Protein AF-0000000076955156 (afdb_homodimer)

Foldseek 3Di:
DVVVVVVVVVVVVVVVCVVVVDDDAWKKAFAPPFDQDPFKGKTKIAIDDDDPPKDWPWKWKDAPPGDDTDTWDDDPPRITMDMDRDGGHDDMKMWTAMPVGDIDIAHSFAGRPHDHGDMTGGPD/DVVVVVVVVVVVVVVCCVVVVDDDAWKKAFAPPFDQDPFKGKTKIAIDDDDPPKDWPWKWKDAPPGDDTDTWDDDPPRITMDMDRDGGHDDMKMWTAMPVGDIDIAHSFAGRPHDHGDMTGGPD

Secondary structure (DSSP, 8-state):
-HHHHHHHHHHHHHHHHHHS--BPPPEEEE-TT-B-SSSSEEEEEEEE---TT--EEEEEEE-TT--S-EEPEE-STTEEEEEESSPP-S-EEEEEEETT--EEEEEEEE-TT--TT-EE----/-HHHHHHHHHHHHHHHHHHS--BPPPEEEE-TT-B-SSSSEEEEEEEE---TT--EEEEEEE-TT--S-EEPEE-STTEEEEEESSPP-S-EEEEEEETTS-EEEEEEEE-TT--TT-EE----

Solvent-accessible surface area (backbone atoms only — not comparable to full-atom values): 13242 Å² total; per-residue (Å²): 119,74,63,54,56,54,48,45,24,48,44,40,20,43,47,56,30,61,75,52,55,53,32,66,51,60,32,41,25,33,32,80,77,35,35,82,56,89,66,65,19,31,48,24,35,37,54,46,75,84,49,52,97,50,51,80,73,45,46,30,41,28,42,47,96,52,91,55,78,41,78,40,47,81,59,71,96,49,29,33,36,44,75,35,76,55,83,83,49,41,36,29,25,42,36,39,31,30,75,74,64,27,32,45,63,35,51,63,40,43,53,61,85,62,57,75,69,41,74,33,62,60,77,59,121,73,65,54,55,55,47,43,24,50,42,36,30,41,46,52,27,67,72,56,52,52,32,67,52,60,33,40,25,32,32,78,79,37,36,84,59,89,66,65,19,31,48,23,34,38,54,48,74,83,49,50,96,50,51,78,71,45,46,27,42,28,42,47,94,52,91,55,79,40,79,40,46,80,58,71,97,50,29,34,35,44,75,35,77,56,84,84,49,40,35,28,24,41,35,38,32,31,74,73,62,28,32,45,64,34,52,62,40,44,54,61,84,62,55,75,69,42,76,32,61,59,79,59

Organism: Aegilops tauschii subsp. strangulata (NCBI:txid200361)

Sequence (248 aa):
MASSRRLLAVALLAMLVAGAWCAAPVTFTVEKGSDTGPGKKKLAVLVSYDMPGDTISELEIMQQDADDWVAMTKGEGGLWTFESADPLVGPFNFRYFTKKGMKNVYDNVIPDNYTIGTTYTPQGMASSRRLLAVALLAMLVAGAWCAAPVTFTVEKGSDTGPGKKKLAVLVSYDMPGDTISELEIMQQDADDWVAMTKGEGGLWTFESADPLVGPFNFRYFTKKGMKNVYDNVIPDNYTIGTTYTPQG

Structure (mmCIF, N/CA/C/O backbone):
data_AF-0000000076955156-model_v1
#
loop_
_entity.id
_entity.type
_entity.pdbx_description
1 polymer 'Expansin-like CBD domain-containing protein'
#
loop_
_atom_site.group_PDB
_atom_site.id
_atom_site.type_symbol
_atom_site.label_atom_id
_atom_site.label_alt_id
_atom_site.label_comp_id
_atom_site.label_asym_id
_atom_site.label_entity_id
_atom_site.label_seq_id
_atom_site.pdbx_PDB_ins_code
_atom_site.Cartn_x
_atom_site.Cartn_y
_atom_site.Cartn_z
_atom_site.occupancy
_atom_site.B_iso_or_equiv
_atom_site.auth_seq_id
_atom_site.auth_comp_id
_atom_site.auth_asym_id
_atom_site.auth_atom_id
_atom_site.pdbx_PDB_model_num
ATOM 1 N N . MET A 1 1 ? 16.391 12.898 -35.281 1 26.95 1 MET A N 1
ATOM 2 C CA . MET A 1 1 ? 15.273 13.75 -34.875 1 26.95 1 MET A CA 1
ATOM 3 C C . MET A 1 1 ? 14.203 12.945 -34.156 1 26.95 1 MET A C 1
ATOM 5 O O . MET A 1 1 ? 13.188 13.5 -33.75 1 26.95 1 MET A O 1
ATOM 9 N N . ALA A 1 2 ? 14.102 11.617 -34.469 1 40.84 2 ALA A N 1
ATOM 10 C CA . ALA A 1 2 ? 13.109 10.75 -33.844 1 40.84 2 ALA A CA 1
ATOM 11 C C . ALA A 1 2 ? 13.359 10.625 -32.344 1 40.84 2 ALA A C 1
ATOM 13 O O . ALA A 1 2 ? 12.438 10.328 -31.578 1 40.84 2 ALA A O 1
ATOM 14 N N . SER A 1 3 ? 14.602 10.891 -31.953 1 43.03 3 SER A N 1
ATOM 15 C CA . SER A 1 3 ? 14.992 10.648 -30.562 1 43.03 3 SER A CA 1
ATOM 16 C C . SER A 1 3 ? 14.477 11.75 -29.641 1 43.03 3 SER A C 1
ATOM 18 O O . SER A 1 3 ? 14.211 11.5 -28.469 1 43.03 3 SER A O 1
ATOM 20 N N . SER A 1 4 ? 14.328 12.914 -30.25 1 44.38 4 SER A N 1
ATOM 21 C CA . SER A 1 4 ? 13.969 14.031 -29.375 1 44.38 4 SER A CA 1
ATOM 22 C C . SER A 1 4 ? 12.516 13.938 -28.938 1 44.38 4 SER A C 1
ATOM 24 O O . SER A 1 4 ? 12.172 14.336 -27.828 1 44.38 4 SER A O 1
ATOM 26 N N . ARG A 1 5 ? 11.68 13.461 -29.844 1 37.97 5 ARG A N 1
ATOM 27 C CA . ARG A 1 5 ? 10.266 13.375 -29.5 1 37.97 5 ARG A CA 1
ATOM 28 C C . ARG A 1 5 ? 10.031 12.336 -28.406 1 37.97 5 ARG A C 1
ATOM 30 O O . ARG A 1 5 ? 9.078 12.445 -27.625 1 37.97 5 ARG A O 1
ATOM 37 N N . ARG A 1 6 ? 10.68 11.219 -28.438 1 41.81 6 ARG A N 1
ATOM 38 C CA . ARG A 1 6 ? 10.57 10.273 -27.344 1 41.81 6 ARG A CA 1
ATOM 39 C C . ARG A 1 6 ? 11.141 10.867 -26.047 1 41.81 6 ARG A C 1
ATOM 41 O O . ARG A 1 6 ? 10.594 10.648 -24.969 1 41.81 6 ARG A O 1
ATOM 48 N N . LEU A 1 7 ? 12.172 11.625 -26.172 1 44.16 7 LEU A N 1
ATOM 49 C CA . LEU A 1 7 ? 12.727 12.273 -24.984 1 44.16 7 LEU A CA 1
ATOM 50 C C . LEU A 1 7 ? 11.781 13.344 -24.453 1 44.16 7 LEU A C 1
ATOM 52 O O . LEU A 1 7 ? 11.609 13.484 -23.25 1 44.16 7 LEU A O 1
ATOM 56 N N . LEU A 1 8 ? 11.164 14 -25.344 1 44.91 8 LEU A N 1
ATOM 57 C CA . LEU A 1 8 ? 10.234 15.031 -24.891 1 44.91 8 LEU A CA 1
ATOM 58 C C . LEU A 1 8 ? 8.969 14.406 -24.312 1 44.91 8 LEU A C 1
ATOM 60 O O . LEU A 1 8 ? 8.43 14.875 -23.312 1 44.91 8 LEU A O 1
ATOM 64 N N . ALA A 1 9 ? 8.469 13.352 -24.969 1 42.59 9 ALA A N 1
ATOM 65 C CA . ALA A 1 9 ? 7.324 12.648 -24.391 1 42.59 9 ALA A CA 1
ATOM 66 C C . ALA A 1 9 ? 7.699 11.984 -23.062 1 42.59 9 ALA A C 1
ATOM 68 O O . ALA A 1 9 ? 6.898 11.961 -22.125 1 42.59 9 ALA A O 1
ATOM 69 N N . VAL A 1 10 ? 8.945 11.398 -22.984 1 43.5 10 VAL A N 1
ATOM 70 C CA . VAL A 1 10 ? 9.453 10.922 -21.703 1 43.5 10 VAL A CA 1
ATOM 71 C C . VAL A 1 10 ? 9.625 12.102 -20.75 1 43.5 10 VAL A C 1
ATOM 73 O O . VAL A 1 10 ? 9.344 11.984 -19.547 1 43.5 10 VAL A O 1
ATOM 76 N N . ALA A 1 11 ? 10.125 13.188 -21.203 1 41.88 11 ALA A N 1
ATOM 77 C CA . ALA A 1 11 ? 10.266 14.352 -20.328 1 41.88 11 ALA A CA 1
ATOM 78 C C . ALA A 1 11 ? 8.898 14.891 -19.922 1 41.88 11 ALA A C 1
ATOM 80 O O . ALA A 1 11 ? 8.695 15.266 -18.766 1 41.88 11 ALA A O 1
ATOM 81 N N . LEU A 1 12 ? 8 15.133 -20.781 1 43.66 12 LEU A N 1
ATOM 82 C CA . LEU A 1 12 ? 6.672 15.617 -20.422 1 43.66 12 LEU A CA 1
ATOM 83 C C . LEU A 1 12 ? 5.934 14.594 -19.562 1 43.66 12 LEU A C 1
ATOM 85 O O . LEU A 1 12 ? 5.246 14.961 -18.609 1 43.66 12 LEU A O 1
ATOM 89 N N . LEU A 1 13 ? 6.078 13.281 -19.984 1 42.59 13 LEU A N 1
ATOM 90 C CA . LEU A 1 13 ? 5.562 12.258 -19.078 1 42.59 13 LEU A CA 1
ATOM 91 C C . LEU A 1 13 ? 6.289 12.305 -17.734 1 42.59 13 LEU A C 1
ATOM 93 O O . LEU A 1 13 ? 5.664 12.172 -16.688 1 42.59 13 LEU A O 1
ATOM 97 N N . ALA A 1 14 ? 7.555 12.438 -17.828 1 43.47 14 ALA A N 1
ATOM 98 C CA . ALA A 1 14 ? 8.359 12.664 -16.641 1 43.47 14 ALA A CA 1
ATOM 99 C C . ALA A 1 14 ? 7.879 13.906 -15.883 1 43.47 14 ALA A C 1
ATOM 101 O O . ALA A 1 14 ? 7.848 13.922 -14.648 1 43.47 14 ALA A O 1
ATOM 102 N N . MET A 1 15 ? 7.684 14.984 -16.578 1 42.97 15 MET A N 1
ATOM 103 C CA . MET A 1 15 ? 7.191 16.203 -15.945 1 42.97 15 MET A CA 1
ATOM 104 C C . MET A 1 15 ? 5.801 15.992 -15.359 1 42.97 15 MET A C 1
ATOM 106 O O . MET A 1 15 ? 5.492 16.516 -14.289 1 42.97 15 MET A O 1
ATOM 110 N N . LEU A 1 16 ? 4.914 15.516 -16.203 1 44.62 16 LEU A N 1
ATOM 111 C CA . LEU A 1 16 ? 3.611 15.195 -15.633 1 44.62 16 LEU A CA 1
ATOM 112 C C . LEU A 1 16 ? 3.752 14.234 -14.453 1 44.62 16 LEU A C 1
ATOM 114 O O . LEU A 1 16 ? 2.947 14.273 -13.516 1 44.62 16 LEU A O 1
ATOM 118 N N . VAL A 1 17 ? 4.688 13.242 -14.516 1 44.28 17 VAL A N 1
ATOM 119 C CA . VAL A 1 17 ? 5.109 12.453 -13.359 1 44.28 17 VAL A CA 1
ATOM 120 C C . VAL A 1 17 ? 5.766 13.359 -12.328 1 44.28 17 VAL A C 1
ATOM 122 O O . VAL A 1 17 ? 5.898 12.984 -11.156 1 44.28 17 VAL A O 1
ATOM 125 N N . ALA A 1 18 ? 6.59 14.234 -12.758 1 45.09 18 ALA A N 1
ATOM 126 C CA . ALA A 1 18 ? 7.297 15.07 -11.797 1 45.09 18 ALA A CA 1
ATOM 127 C C . ALA A 1 18 ? 6.336 15.648 -10.758 1 45.09 18 ALA A C 1
ATOM 129 O O . ALA A 1 18 ? 6.68 15.75 -9.578 1 45.09 18 ALA A O 1
ATOM 130 N N . GLY A 1 19 ? 5.238 16.328 -11.227 1 47.97 19 GLY A N 1
ATOM 131 C CA . GLY A 1 19 ? 4.328 16.859 -10.227 1 47.97 19 GLY A CA 1
ATOM 132 C C . GLY A 1 19 ? 3.52 15.789 -9.531 1 47.97 19 GLY A C 1
ATOM 133 O O . GLY A 1 19 ? 3.285 15.867 -8.32 1 47.97 19 GLY A O 1
ATOM 134 N N . ALA A 1 20 ? 2.719 14.984 -10.492 1 52.03 20 ALA A N 1
ATOM 135 C CA . ALA A 1 20 ? 1.966 13.875 -9.906 1 52.03 20 ALA A CA 1
ATOM 136 C C . ALA A 1 20 ? 2.803 12.602 -9.867 1 52.03 20 ALA A C 1
ATOM 138 O O . ALA A 1 20 ? 3.176 12.062 -10.914 1 52.03 20 ALA A O 1
ATOM 139 N N . TRP A 1 21 ? 3.814 12.531 -8.891 1 57.03 21 TRP A N 1
ATOM 140 C CA . TRP A 1 21 ? 4.613 11.336 -8.625 1 57.03 21 TRP A CA 1
ATOM 141 C C . TRP A 1 21 ? 3.801 10.07 -8.867 1 57.03 21 TRP A C 1
ATOM 143 O O . TRP A 1 21 ? 2.656 9.969 -8.422 1 57.03 21 TRP A O 1
ATOM 153 N N . CYS A 1 22 ? 4.066 9.461 -9.961 1 61.47 22 CYS A N 1
ATOM 154 C CA . CYS A 1 22 ? 3.529 8.141 -10.297 1 61.47 22 CYS A CA 1
ATOM 155 C C . CYS A 1 22 ? 4.285 7.043 -9.562 1 61.47 22 CYS A C 1
ATOM 157 O O . CYS A 1 22 ? 5.488 6.871 -9.758 1 61.47 22 CYS A O 1
ATOM 159 N N . ALA A 1 23 ? 3.535 6.527 -8.508 1 66.31 23 ALA A N 1
ATOM 160 C CA . ALA A 1 23 ? 4.145 5.387 -7.828 1 66.31 23 ALA A CA 1
ATOM 161 C C . ALA A 1 23 ? 3.941 4.102 -8.625 1 66.31 23 A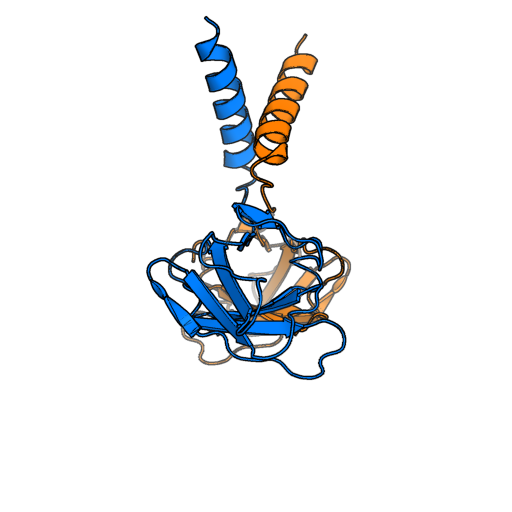LA A C 1
ATOM 163 O O . ALA A 1 23 ? 2.875 3.885 -9.203 1 66.31 23 ALA A O 1
ATOM 164 N N . ALA A 1 24 ? 5.129 3.42 -8.969 1 73.56 24 ALA A N 1
ATOM 165 C CA . ALA A 1 24 ? 4.945 2.111 -9.594 1 73.56 24 ALA A CA 1
ATOM 166 C C . ALA A 1 24 ? 4.035 1.225 -8.75 1 73.56 24 ALA A C 1
ATOM 168 O O . ALA A 1 24 ? 4.18 1.164 -7.527 1 73.56 24 ALA A O 1
ATOM 169 N N . PRO A 1 25 ? 3.014 0.615 -9.312 1 81.31 25 PRO A N 1
ATOM 170 C CA . PRO A 1 25 ? 2.152 -0.296 -8.555 1 81.31 25 PRO A CA 1
ATOM 171 C C . PRO A 1 25 ? 2.859 -1.596 -8.172 1 81.31 25 PRO A C 1
ATOM 173 O O . PRO A 1 25 ? 3.902 -1.926 -8.742 1 81.31 25 PRO A O 1
ATOM 176 N N . VAL A 1 26 ? 2.369 -2.209 -7.105 1 90.19 26 VAL A N 1
ATOM 177 C CA . VAL A 1 26 ? 2.805 -3.574 -6.828 1 90.19 26 VAL A CA 1
ATOM 178 C C . VAL A 1 26 ? 2.361 -4.5 -7.957 1 90.19 26 VAL A C 1
ATOM 180 O O . VAL A 1 26 ? 1.201 -4.469 -8.375 1 90.19 26 VAL A O 1
ATOM 183 N N . THR A 1 27 ? 3.273 -5.27 -8.523 1 93.5 27 THR A N 1
ATOM 184 C CA . THR A 1 27 ? 2.938 -6.223 -9.57 1 93.5 27 THR A CA 1
ATOM 185 C C . THR A 1 27 ? 3.492 -7.605 -9.242 1 93.5 27 THR A C 1
ATOM 187 O O . THR A 1 27 ? 4.398 -7.738 -8.422 1 93.5 27 THR A O 1
ATOM 190 N N . PHE A 1 28 ? 2.887 -8.555 -9.867 1 96.88 28 PHE A N 1
ATOM 191 C CA . PHE A 1 28 ? 3.246 -9.961 -9.688 1 96.88 28 PHE A CA 1
ATOM 192 C C . PHE A 1 28 ? 3.596 -10.602 -11.031 1 96.88 28 PHE A C 1
ATOM 194 O O . PHE A 1 28 ? 2.76 -10.656 -11.938 1 96.88 28 PHE A O 1
ATOM 201 N N . THR A 1 29 ? 4.797 -11.102 -11.164 1 97.31 29 THR A N 1
ATOM 202 C CA . THR A 1 29 ? 5.246 -11.734 -12.398 1 97.31 29 THR A CA 1
ATOM 203 C C . THR A 1 29 ? 5.438 -13.234 -12.195 1 97.31 29 THR A C 1
ATOM 205 O O . THR A 1 29 ? 6.133 -13.656 -11.273 1 97.31 29 THR A O 1
ATOM 208 N N . VAL A 1 30 ? 4.762 -13.992 -13.023 1 98.44 30 VAL A N 1
ATOM 209 C CA . VAL A 1 30 ? 4.98 -15.438 -12.977 1 98.44 30 VAL A CA 1
ATOM 210 C C . VAL A 1 30 ? 6.324 -15.781 -13.617 1 98.44 30 VAL A C 1
ATOM 212 O O . VAL A 1 30 ? 6.543 -15.508 -14.797 1 98.44 30 VAL A O 1
ATOM 215 N N . GLU A 1 31 ? 7.148 -16.391 -12.797 1 97.75 31 GLU A N 1
ATOM 216 C CA . GLU A 1 31 ? 8.523 -16.609 -13.25 1 97.75 31 GLU A CA 1
ATOM 217 C C . GLU A 1 31 ? 8.68 -18 -13.852 1 97.75 31 GLU A C 1
ATOM 219 O O . GLU A 1 31 ? 7.855 -18.891 -13.617 1 97.75 31 GLU A O 1
ATOM 224 N N . LYS A 1 32 ? 9.781 -18.156 -14.648 1 94.31 32 LYS A N 1
ATOM 225 C CA . LYS A 1 32 ? 10.062 -19.375 -15.398 1 94.31 32 LYS A CA 1
ATOM 226 C C . LYS A 1 32 ? 10.211 -20.578 -14.477 1 94.31 32 LYS A C 1
ATOM 228 O O . LYS A 1 32 ? 10.008 -21.719 -14.891 1 94.31 32 LYS A O 1
ATOM 233 N N . GLY A 1 33 ? 10.469 -20.344 -13.227 1 92.5 33 GLY A N 1
ATOM 234 C CA . GLY A 1 33 ? 10.609 -21.438 -12.289 1 92.5 33 GLY A CA 1
ATOM 235 C C . GLY A 1 33 ? 9.289 -22.094 -11.93 1 92.5 33 GLY A C 1
ATOM 236 O O . GLY A 1 33 ? 9.258 -23.109 -11.227 1 92.5 33 GLY A O 1
ATOM 237 N N . SER A 1 34 ? 8.266 -21.625 -12.5 1 96.19 34 SER A N 1
ATOM 238 C CA . SER A 1 34 ? 6.957 -22.219 -12.266 1 96.19 34 SER A CA 1
ATOM 239 C C . SER A 1 34 ? 6.777 -23.484 -13.094 1 96.19 34 SER A C 1
ATOM 241 O O . SER A 1 34 ? 7.34 -23.609 -14.18 1 96.19 34 SER A O 1
ATOM 243 N N . ASP A 1 35 ? 6.031 -24.484 -12.469 1 87.56 35 ASP A N 1
ATOM 244 C CA . ASP A 1 35 ? 5.77 -25.75 -13.141 1 87.56 35 ASP A CA 1
ATOM 245 C C . ASP A 1 35 ? 4.32 -26.188 -12.945 1 87.56 35 ASP A C 1
ATOM 247 O O . ASP A 1 35 ? 3.848 -26.297 -11.812 1 87.56 35 ASP A O 1
ATOM 251 N N . THR A 1 36 ? 3.65 -26.406 -14.102 1 80.38 36 THR A N 1
ATOM 252 C CA . THR A 1 36 ? 2.281 -26.906 -14.031 1 80.38 36 THR A CA 1
ATOM 253 C C . THR A 1 36 ? 2.189 -28.312 -14.586 1 80.38 36 THR A C 1
ATOM 255 O O . THR A 1 36 ? 1.098 -28.797 -14.898 1 80.38 36 THR A O 1
ATOM 258 N N . GLY A 1 37 ? 3.316 -28.922 -14.891 1 78.56 37 GLY A N 1
ATOM 259 C CA . GLY A 1 37 ? 3.361 -30.25 -15.484 1 78.56 37 GLY A CA 1
ATOM 260 C C . GLY A 1 37 ? 2.953 -31.359 -14.523 1 78.56 37 GLY A C 1
ATOM 261 O O . GLY A 1 37 ? 2.381 -31.078 -13.469 1 78.56 37 GLY A O 1
ATOM 262 N N . PRO A 1 38 ? 3.115 -32.625 -15.062 1 81.19 38 PRO A N 1
ATOM 263 C CA . PRO A 1 38 ? 2.809 -33.781 -14.195 1 81.19 38 PRO A CA 1
ATOM 264 C C . PRO A 1 38 ? 3.668 -33.781 -12.938 1 81.19 38 PRO A C 1
ATOM 266 O O . PRO A 1 38 ? 4.832 -33.375 -12.969 1 81.19 38 PRO A O 1
ATOM 269 N N . GLY A 1 39 ? 3.084 -34.25 -11.805 1 85.25 39 GLY A N 1
ATOM 270 C CA . GLY A 1 39 ? 3.771 -34.312 -10.531 1 85.25 39 GLY A CA 1
ATOM 271 C C . GLY A 1 39 ? 3.535 -33.094 -9.664 1 85.25 39 GLY A C 1
ATOM 272 O O . GLY A 1 39 ? 2.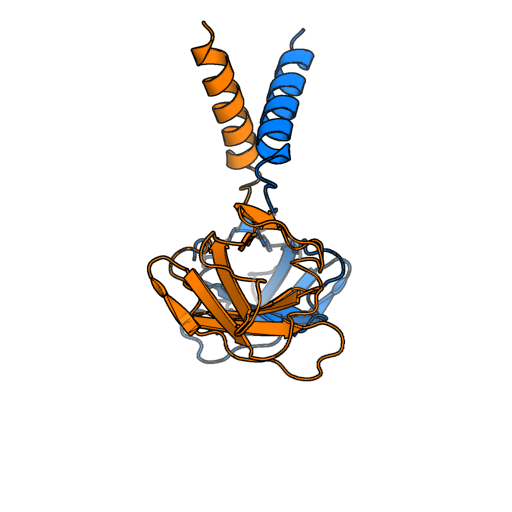422 -32.562 -9.609 1 85.25 39 GLY A O 1
ATOM 273 N N . LYS A 1 40 ? 4.605 -32.75 -8.945 1 87.12 40 LYS A N 1
ATOM 274 C CA . LYS A 1 40 ? 4.508 -31.609 -8.055 1 87.12 40 LYS A CA 1
ATOM 275 C C . LYS A 1 40 ? 4.383 -30.312 -8.844 1 87.12 40 LYS A C 1
ATOM 277 O O . LYS A 1 40 ? 5.078 -30.109 -9.844 1 87.12 40 LYS A O 1
ATOM 282 N N . LYS A 1 41 ? 3.414 -29.5 -8.391 1 95.19 41 LYS A N 1
ATOM 283 C CA . LYS A 1 41 ? 3.184 -28.203 -9.023 1 95.19 41 LYS A CA 1
ATOM 284 C C . LYS A 1 41 ? 3.893 -27.094 -8.258 1 95.19 41 LYS A C 1
ATOM 286 O O . LYS A 1 41 ? 4.062 -27.172 -7.043 1 95.19 41 LYS A O 1
ATOM 291 N N . LYS A 1 42 ? 4.402 -26.188 -9.086 1 97.06 42 LYS A N 1
ATOM 292 C CA . LYS A 1 42 ? 5.145 -25.078 -8.492 1 97.06 42 LYS A CA 1
ATOM 293 C C . LYS A 1 42 ? 4.754 -23.75 -9.141 1 97.06 42 LYS A C 1
ATOM 295 O O . LYS A 1 42 ? 4.715 -23.641 -10.367 1 97.06 42 LYS A O 1
ATOM 300 N N . LEU A 1 43 ? 4.422 -22.781 -8.312 1 98.06 43 LEU A N 1
ATOM 301 C CA . LEU A 1 43 ? 4.238 -21.391 -8.758 1 98.06 43 LEU A CA 1
ATOM 302 C C . LEU A 1 43 ? 5.34 -20.5 -8.211 1 98.06 43 LEU A C 1
ATOM 304 O O . LEU A 1 43 ? 5.492 -20.375 -6.988 1 98.06 43 LEU A O 1
ATOM 308 N N . ALA A 1 44 ? 6.191 -19.922 -9.086 1 98.44 44 ALA A N 1
ATOM 309 C CA . ALA A 1 44 ? 7.23 -18.953 -8.758 1 98.44 44 ALA A CA 1
ATOM 310 C C . ALA A 1 44 ? 6.816 -17.547 -9.18 1 98.44 44 ALA A C 1
ATOM 312 O O . ALA A 1 44 ? 6.512 -17.312 -10.352 1 98.44 44 ALA A O 1
ATOM 313 N N . VAL A 1 45 ? 6.816 -16.641 -8.219 1 98.69 45 VAL A N 1
ATOM 314 C CA . VAL A 1 45 ? 6.305 -15.289 -8.477 1 98.69 45 VAL A CA 1
ATOM 315 C C . VAL A 1 45 ? 7.348 -14.258 -8.062 1 98.69 45 VAL A C 1
ATOM 317 O O . VAL A 1 45 ? 7.898 -14.32 -6.961 1 98.69 45 VAL A O 1
ATOM 320 N N . LEU A 1 46 ? 7.684 -13.32 -8.969 1 98.06 46 LEU A N 1
ATOM 321 C CA . LEU A 1 46 ? 8.453 -12.125 -8.641 1 98.06 46 LEU A CA 1
ATOM 322 C C . LEU A 1 46 ? 7.535 -10.953 -8.312 1 98.06 46 LEU A C 1
ATOM 324 O O . LEU A 1 46 ? 6.695 -10.57 -9.133 1 98.06 46 LEU A O 1
ATOM 328 N N . VAL A 1 47 ? 7.633 -10.461 -7.074 1 97.12 47 VAL A N 1
ATOM 329 C CA . VAL A 1 47 ? 6.797 -9.328 -6.684 1 97.12 47 VAL A CA 1
ATOM 330 C C . VAL A 1 47 ? 7.594 -8.031 -6.797 1 97.12 47 VAL A C 1
ATOM 332 O O . VAL A 1 47 ? 8.68 -7.91 -6.223 1 97.12 47 VAL A O 1
ATOM 335 N N . SER A 1 48 ? 7.055 -7.105 -7.594 1 92.69 48 SER A N 1
ATOM 336 C CA . SER A 1 48 ? 7.629 -5.766 -7.672 1 92.69 48 SER A CA 1
ATOM 337 C C . SER A 1 48 ? 7.016 -4.84 -6.629 1 92.69 48 SER A C 1
ATOM 339 O O . SER A 1 48 ? 5.84 -4.48 -6.727 1 92.69 48 SER A O 1
ATOM 341 N N . TYR A 1 49 ? 7.656 -4.566 -5.625 1 90.5 49 TYR A N 1
ATOM 342 C CA . TYR A 1 49 ? 7.297 -3.684 -4.52 1 90.5 49 TYR A CA 1
ATOM 343 C C . TYR A 1 49 ? 8.328 -2.578 -4.352 1 90.5 49 TYR A C 1
ATOM 345 O O . TYR A 1 49 ? 9.508 -2.85 -4.086 1 90.5 49 TYR A O 1
ATOM 353 N N . ASP A 1 50 ? 7.828 -1.281 -4.531 1 82.5 50 ASP A N 1
ATOM 354 C CA . ASP A 1 50 ? 8.781 -0.179 -4.516 1 82.5 50 ASP A CA 1
ATOM 355 C C . ASP A 1 50 ? 8.422 0.85 -3.449 1 82.5 50 ASP A C 1
ATOM 357 O O . ASP A 1 50 ? 7.852 1.899 -3.758 1 82.5 50 ASP A O 1
ATOM 361 N N . MET A 1 51 ? 8.531 0.672 -2.174 1 83.06 51 MET A N 1
ATOM 362 C CA . MET A 1 51 ? 8.422 1.622 -1.07 1 83.06 51 MET A CA 1
ATOM 363 C C . MET A 1 51 ? 9.773 1.828 -0.398 1 83.06 51 MET A C 1
ATOM 365 O O . MET A 1 51 ? 10.375 0.876 0.106 1 83.06 51 MET A O 1
ATOM 369 N N . PRO A 1 52 ? 10.195 3.129 -0.483 1 81.56 52 PRO A N 1
ATOM 370 C CA . PRO A 1 52 ? 11.523 3.383 0.074 1 81.56 52 PRO A CA 1
ATOM 371 C C . PRO A 1 52 ? 11.656 2.914 1.521 1 81.56 52 PRO A C 1
ATOM 373 O O . PRO A 1 52 ? 10.789 3.193 2.348 1 81.56 52 PRO A O 1
ATOM 376 N N . GLY A 1 53 ? 12.758 2.217 1.762 1 86.06 53 GLY A N 1
ATOM 377 C CA . GLY A 1 53 ? 13.078 1.787 3.115 1 86.06 53 GLY A CA 1
ATOM 378 C C . GLY A 1 53 ? 12.227 0.618 3.582 1 86.06 53 GLY A C 1
ATOM 379 O O . GLY A 1 53 ? 12.188 0.313 4.777 1 86.06 53 GLY A O 1
ATOM 380 N N . ASP A 1 54 ? 11.523 0.043 2.721 1 90.88 54 ASP A N 1
ATOM 381 C CA . ASP A 1 54 ? 10.656 -1.07 3.1 1 90.88 54 ASP A CA 1
ATOM 382 C C . ASP A 1 54 ? 10.859 -2.262 2.166 1 90.88 54 ASP A C 1
ATOM 384 O O . ASP A 1 54 ? 11.438 -2.121 1.086 1 90.88 54 ASP A O 1
ATOM 388 N N . THR A 1 55 ? 10.539 -3.461 2.627 1 94.62 55 THR A N 1
ATOM 389 C CA . THR A 1 55 ? 10.586 -4.688 1.836 1 94.62 55 THR A CA 1
ATOM 390 C C . THR A 1 55 ? 9.523 -5.672 2.307 1 94.62 55 THR A C 1
ATOM 392 O O . THR A 1 55 ? 9.078 -5.617 3.459 1 94.62 55 THR A O 1
ATOM 395 N N . ILE A 1 56 ? 9.094 -6.555 1.422 1 97.06 56 ILE A N 1
ATOM 396 C CA . ILE A 1 56 ? 8.148 -7.605 1.791 1 97.06 56 ILE A CA 1
ATOM 397 C C . ILE A 1 56 ? 8.859 -8.664 2.631 1 97.06 56 ILE A C 1
ATOM 399 O O . ILE A 1 56 ? 9.906 -9.188 2.229 1 97.06 56 ILE A O 1
ATOM 403 N N . SER A 1 57 ? 8.336 -8.961 3.793 1 97.94 57 SER A N 1
ATOM 404 C CA . SER A 1 57 ? 8.922 -9.953 4.684 1 97.94 57 SER A CA 1
ATOM 405 C C . SER A 1 57 ? 8.227 -11.305 4.531 1 97.94 57 SER A C 1
ATOM 407 O O . SER A 1 57 ? 8.844 -12.352 4.742 1 97.94 57 SER A O 1
ATOM 409 N N . GLU A 1 58 ? 6.941 -11.25 4.285 1 98.5 58 GLU A N 1
ATOM 410 C CA . GLU A 1 58 ? 6.129 -12.445 4.105 1 98.5 58 GLU A CA 1
ATOM 411 C C . GLU A 1 58 ? 5.121 -12.273 2.977 1 98.5 58 GLU A C 1
ATOM 413 O O . GLU A 1 58 ? 4.543 -11.195 2.818 1 98.5 58 GLU A O 1
ATOM 418 N N . LEU A 1 59 ? 4.926 -13.383 2.26 1 98.75 59 LEU A N 1
ATOM 419 C CA . LEU A 1 59 ? 3.898 -13.453 1.225 1 98.75 59 LEU A CA 1
ATOM 420 C C . LEU A 1 59 ? 3.08 -14.734 1.361 1 98.75 59 LEU A C 1
ATOM 422 O O . LEU A 1 59 ? 3.639 -15.812 1.548 1 98.75 59 LEU A O 1
ATOM 426 N N . GLU A 1 60 ? 1.784 -14.531 1.361 1 98.44 60 GLU A N 1
ATOM 427 C CA . GLU A 1 60 ? 0.875 -15.672 1.408 1 98.44 60 GLU A CA 1
ATOM 428 C C . GLU A 1 60 ? -0.015 -15.719 0.169 1 98.44 60 GLU A C 1
ATOM 430 O O . GLU A 1 60 ? -0.344 -14.68 -0.406 1 98.44 60 GLU A O 1
ATOM 435 N N . ILE A 1 61 ? -0.375 -16.969 -0.177 1 98.5 61 ILE A N 1
ATOM 436 C CA . ILE A 1 61 ? -1.201 -17.203 -1.356 1 98.5 61 ILE A CA 1
ATOM 437 C C . ILE A 1 61 ? -2.459 -17.984 -0.959 1 98.5 61 ILE A C 1
ATOM 439 O O . ILE A 1 61 ? -2.414 -18.828 -0.075 1 98.5 61 ILE A O 1
ATOM 443 N N . MET A 1 62 ? -3.521 -17.594 -1.581 1 97.56 62 MET A N 1
ATOM 444 C CA . MET A 1 62 ? -4.773 -18.344 -1.466 1 97.56 62 MET A CA 1
ATOM 445 C C . MET A 1 62 ? -5.348 -18.656 -2.842 1 97.56 62 MET A C 1
ATOM 447 O O . MET A 1 62 ? -5.527 -17.75 -3.666 1 97.56 62 MET A O 1
ATOM 451 N N . GLN A 1 63 ? -5.547 -20 -3.049 1 95.69 63 GLN A N 1
ATOM 452 C CA . GLN A 1 63 ? -6.125 -20.453 -4.312 1 95.69 63 GLN A CA 1
ATOM 453 C C . GLN A 1 63 ? -7.641 -20.266 -4.316 1 95.69 63 GLN A C 1
ATOM 455 O O . GLN A 1 63 ? -8.258 -20.109 -3.26 1 95.69 63 GLN A O 1
ATOM 460 N N . GLN A 1 64 ? -8.078 -20.219 -5.516 1 87.75 64 GLN A N 1
ATOM 461 C CA . GLN A 1 64 ? -9.531 -20.156 -5.621 1 87.75 64 GLN A CA 1
ATOM 462 C C . GLN A 1 64 ? -10.188 -21.281 -4.824 1 87.75 64 GLN A C 1
ATOM 464 O O . GLN A 1 64 ? -9.688 -22.406 -4.785 1 87.75 64 GLN A O 1
ATOM 469 N N . ASP A 1 65 ? -11.289 -21.062 -4.168 1 79.19 65 ASP A N 1
ATOM 470 C CA . ASP A 1 65 ? -12.117 -21.984 -3.412 1 79.19 65 ASP A CA 1
ATOM 471 C C . ASP A 1 65 ? -11.359 -22.547 -2.213 1 79.19 65 ASP A C 1
ATOM 473 O O . ASP A 1 65 ? -11.781 -23.547 -1.628 1 79.19 65 ASP A O 1
ATOM 477 N N . ALA A 1 66 ? -10.133 -22.094 -2.033 1 85.38 66 ALA A N 1
ATOM 478 C CA . ALA A 1 66 ? -9.445 -22.469 -0.804 1 85.38 66 ALA A CA 1
ATOM 479 C C . ALA A 1 66 ? -9.844 -21.562 0.352 1 85.38 66 ALA A C 1
ATOM 481 O O . ALA A 1 66 ? -10.344 -20.453 0.134 1 85.38 66 ALA A O 1
ATOM 482 N N . ASP A 1 67 ? -9.711 -22.078 1.581 1 83.12 67 ASP A N 1
ATOM 483 C CA . ASP A 1 67 ? -10.156 -21.312 2.738 1 83.12 67 ASP A CA 1
ATOM 484 C C . ASP A 1 67 ? -8.969 -20.75 3.516 1 83.12 67 ASP A C 1
ATOM 486 O O . ASP A 1 67 ? -9.148 -19.906 4.402 1 83.12 67 ASP A O 1
ATOM 490 N N . ASP A 1 68 ? -7.875 -21.188 3.113 1 93.19 68 ASP A N 1
ATOM 491 C CA . ASP A 1 68 ? -6.77 -20.766 3.969 1 93.19 68 ASP A CA 1
ATOM 492 C C . ASP A 1 68 ? -5.656 -20.109 3.152 1 93.19 68 ASP A C 1
ATOM 494 O O . ASP A 1 68 ? -5.445 -20.469 1.989 1 93.19 68 ASP A O 1
ATOM 498 N N . TRP A 1 69 ? -5.031 -19.156 3.855 1 96.94 69 TRP A N 1
ATOM 499 C CA . TRP A 1 69 ? -3.789 -18.609 3.33 1 96.94 69 TRP A CA 1
ATOM 500 C C . TRP A 1 69 ? -2.615 -19.531 3.6 1 96.94 69 TRP A C 1
ATOM 502 O O . TRP A 1 69 ? -2.506 -20.109 4.688 1 96.94 69 TRP A O 1
ATOM 512 N N . VAL A 1 70 ? -1.749 -19.672 2.605 1 97.5 70 VAL A N 1
ATOM 513 C CA . VAL A 1 70 ? -0.558 -20.5 2.744 1 97.5 70 VAL A CA 1
ATOM 514 C C . VAL A 1 70 ? 0.694 -19.656 2.539 1 97.5 70 VAL A C 1
ATOM 516 O O . VAL A 1 70 ? 0.78 -18.891 1.578 1 97.5 70 VAL A O 1
ATOM 519 N N . ALA A 1 71 ? 1.629 -19.812 3.438 1 98.19 71 ALA A N 1
ATOM 520 C CA . ALA A 1 71 ? 2.879 -19.062 3.32 1 98.19 71 ALA A CA 1
ATOM 521 C C . ALA A 1 71 ? 3.697 -19.547 2.127 1 98.19 71 ALA A C 1
ATOM 523 O O . ALA A 1 71 ? 3.859 -20.75 1.924 1 98.19 71 ALA A O 1
ATOM 524 N N . MET A 1 72 ? 4.152 -18.609 1.382 1 98.56 72 MET A N 1
ATOM 525 C CA . MET A 1 72 ? 5.094 -18.938 0.316 1 98.56 72 MET A CA 1
ATOM 526 C C . MET A 1 72 ? 6.527 -18.906 0.832 1 98.56 72 MET A C 1
ATOM 528 O O . MET A 1 72 ? 6.812 -18.297 1.855 1 98.56 72 MET A O 1
ATOM 532 N N . THR A 1 73 ? 7.34 -19.594 0.123 1 98.31 73 THR A N 1
ATOM 533 C CA . THR A 1 73 ? 8.75 -19.641 0.487 1 98.31 73 THR A CA 1
ATOM 534 C C . THR A 1 73 ? 9.516 -18.5 -0.171 1 98.31 73 THR A C 1
ATOM 536 O O . THR A 1 73 ? 9.445 -18.312 -1.388 1 98.31 73 THR A O 1
ATOM 539 N N . LYS A 1 74 ? 10.266 -17.812 0.648 1 98.06 74 LYS A N 1
ATOM 540 C CA . LYS A 1 74 ? 11.062 -16.688 0.166 1 98.06 74 LYS A CA 1
ATOM 541 C C . LYS A 1 74 ? 12.344 -17.172 -0.51 1 98.06 74 LYS A C 1
ATOM 543 O O . LYS A 1 74 ? 13.078 -17.984 0.047 1 98.06 74 LYS A O 1
ATOM 548 N N . GLY A 1 75 ? 12.617 -16.578 -1.687 1 97 75 GLY A N 1
ATOM 549 C CA . GLY A 1 75 ? 13.867 -16.797 -2.391 1 97 75 GLY A CA 1
ATOM 550 C C . GLY A 1 75 ? 14.742 -15.57 -2.469 1 97 75 GLY A C 1
ATOM 551 O O . GLY A 1 75 ? 14.719 -14.727 -1.571 1 97 75 GLY A O 1
ATOM 552 N N . GLU A 1 76 ? 15.617 -15.586 -3.553 1 93.81 76 GLU A N 1
ATOM 553 C CA . GLU A 1 76 ? 16.484 -14.43 -3.754 1 93.81 76 GLU A CA 1
ATOM 554 C C . GLU A 1 76 ? 15.844 -13.422 -4.711 1 93.81 76 GLU A C 1
ATOM 556 O O . GLU A 1 76 ? 15.039 -13.797 -5.57 1 93.81 76 GLU A O 1
ATOM 561 N N . GLY A 1 77 ? 16.172 -12.094 -4.52 1 92.81 77 GLY A N 1
ATOM 562 C CA . GLY A 1 77 ? 15.805 -11.047 -5.465 1 92.81 77 GLY A CA 1
ATOM 563 C C . GLY A 1 77 ? 14.312 -10.805 -5.535 1 92.81 77 GLY A C 1
ATOM 564 O O . GLY A 1 77 ? 13.789 -10.414 -6.586 1 92.81 77 GLY A O 1
ATOM 565 N N . GLY A 1 78 ? 13.562 -11.211 -4.527 1 95.06 78 GLY A N 1
ATOM 566 C CA . GLY A 1 78 ? 12.133 -10.945 -4.512 1 95.06 78 GLY A CA 1
ATOM 567 C C . GLY A 1 78 ? 11.305 -12.109 -5.02 1 95.06 78 GLY A C 1
ATOM 568 O O . GLY A 1 78 ? 10.094 -11.977 -5.199 1 95.06 78 GLY A O 1
ATOM 569 N N . LEU A 1 79 ? 11.945 -13.164 -5.234 1 98 79 LEU A N 1
ATOM 570 C CA . LEU A 1 79 ? 11.266 -14.367 -5.715 1 98 79 LEU A CA 1
ATOM 571 C C . 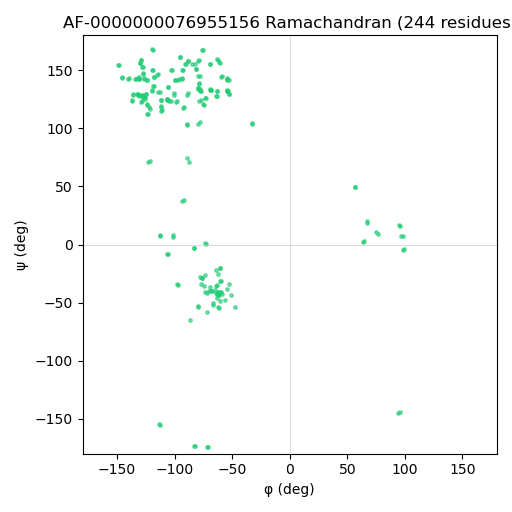LEU A 1 79 ? 10.57 -15.086 -4.566 1 98 79 LEU A C 1
ATOM 573 O O . LEU A 1 79 ? 11.133 -15.234 -3.482 1 98 79 LEU A O 1
ATOM 577 N N . TRP A 1 80 ? 9.32 -15.508 -4.805 1 98.69 80 TRP A N 1
ATOM 578 C CA . TRP A 1 80 ? 8.523 -16.312 -3.887 1 98.69 80 TRP A CA 1
ATOM 579 C C . TRP A 1 80 ? 7.992 -17.562 -4.582 1 98.69 80 TRP A C 1
ATOM 581 O O . TRP A 1 80 ? 7.555 -17.5 -5.734 1 98.69 80 TRP A O 1
ATOM 591 N N . THR A 1 81 ? 7.957 -18.688 -3.807 1 98.31 81 THR A N 1
ATOM 592 C CA . THR A 1 81 ? 7.512 -19.922 -4.441 1 98.31 81 THR A CA 1
ATOM 593 C C . THR A 1 81 ? 6.453 -20.609 -3.59 1 98.31 81 THR A C 1
ATOM 595 O O . THR A 1 81 ? 6.477 -20.516 -2.361 1 98.31 81 THR A O 1
ATOM 598 N N . PHE A 1 82 ? 5.539 -21.203 -4.227 1 98.12 82 PHE A N 1
ATOM 599 C CA . PHE A 1 82 ? 4.512 -22.078 -3.666 1 98.12 82 PHE A CA 1
ATOM 600 C C . PHE A 1 82 ? 4.477 -23.422 -4.398 1 98.12 82 PHE A C 1
ATOM 602 O O . PHE A 1 82 ? 4.363 -23.453 -5.625 1 98.12 82 PHE A O 1
ATOM 609 N N . GLU A 1 83 ? 4.598 -24.484 -3.582 1 96.31 83 GLU A N 1
ATOM 610 C CA . GLU A 1 83 ? 4.562 -25.828 -4.156 1 96.31 83 GLU A CA 1
ATOM 611 C C . GLU A 1 83 ? 3.377 -26.625 -3.617 1 96.31 83 GLU A C 1
ATOM 613 O O . GLU A 1 83 ? 3.004 -26.484 -2.451 1 96.31 83 GLU A O 1
ATOM 618 N N . SER A 1 84 ? 2.883 -27.391 -4.516 1 93.38 84 SER A N 1
ATOM 619 C CA . SER A 1 84 ? 1.729 -28.219 -4.156 1 93.38 84 SER A CA 1
ATOM 620 C C . SER A 1 84 ? 1.759 -29.562 -4.871 1 93.38 84 SER A C 1
ATOM 622 O O . SER A 1 84 ? 2.186 -29.641 -6.027 1 93.38 84 SER A O 1
ATOM 624 N N . ALA A 1 85 ? 1.292 -30.594 -4.156 1 91.75 85 ALA A N 1
ATOM 625 C CA . ALA A 1 85 ? 1.146 -31.906 -4.789 1 91.75 85 ALA A CA 1
ATOM 626 C C . ALA A 1 85 ? -0.082 -31.953 -5.695 1 91.75 85 ALA A C 1
ATOM 628 O O . ALA A 1 85 ? -0.12 -32.688 -6.668 1 91.75 85 ALA A O 1
ATOM 629 N N . ASP A 1 86 ? -1.07 -31.156 -5.355 1 90.62 86 ASP A N 1
ATOM 630 C CA . ASP A 1 86 ? -2.297 -31.062 -6.141 1 90.62 86 ASP A CA 1
ATOM 631 C C . ASP A 1 86 ? -2.189 -29.969 -7.195 1 90.62 86 ASP A C 1
ATOM 633 O O . ASP A 1 86 ? -1.377 -29.047 -7.062 1 90.62 86 ASP A O 1
ATOM 637 N N . PRO A 1 87 ? -2.982 -30.094 -8.273 1 90.94 87 PRO A N 1
ATOM 638 C CA . PRO A 1 87 ? -2.984 -29.031 -9.273 1 90.94 87 PRO A CA 1
ATOM 639 C C . PRO A 1 87 ? -3.291 -27.656 -8.68 1 90.94 87 PRO A C 1
ATOM 641 O O . PRO A 1 87 ? -4.102 -27.547 -7.754 1 90.94 87 PRO A O 1
ATOM 644 N N . LEU A 1 88 ? -2.623 -26.688 -9.219 1 93.31 88 LEU A N 1
ATOM 645 C CA . LEU A 1 88 ? -2.9 -25.312 -8.82 1 93.31 88 LEU A CA 1
ATOM 646 C C . LEU A 1 88 ? -4.168 -24.797 -9.484 1 93.31 88 LEU A C 1
ATOM 648 O O . LEU A 1 88 ? -4.344 -24.953 -10.695 1 93.31 88 LEU A O 1
ATOM 652 N N . VAL A 1 89 ? -4.992 -24.219 -8.688 1 92.44 89 VAL A N 1
ATOM 653 C CA . VAL A 1 89 ? -6.266 -23.734 -9.219 1 92.44 89 VAL A CA 1
ATOM 654 C C . VAL A 1 89 ? -6.41 -22.25 -8.93 1 92.44 89 VAL A C 1
ATOM 656 O O . VAL A 1 89 ? -6.543 -21.828 -7.777 1 92.44 89 VAL A O 1
ATOM 659 N N . GLY A 1 90 ? -6.383 -21.438 -9.945 1 94.62 90 GLY A N 1
ATOM 660 C CA . GLY A 1 90 ? -6.621 -20.016 -9.805 1 94.62 90 GLY A CA 1
ATOM 661 C C . GLY A 1 90 ? -8.094 -19.656 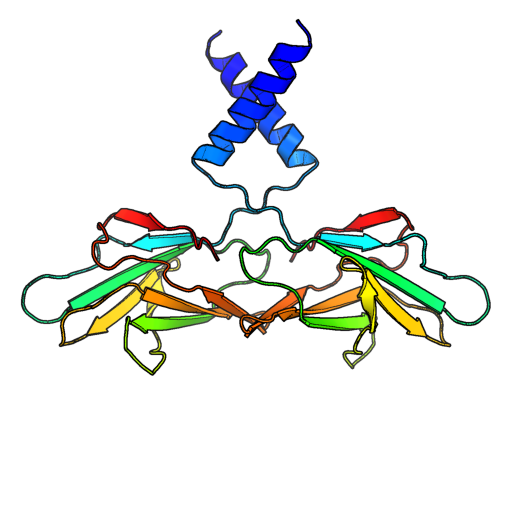-9.781 1 94.62 90 GLY A C 1
ATOM 662 O O . GLY A 1 90 ? -8.953 -20.531 -9.812 1 94.62 90 GLY A O 1
ATOM 663 N N . PRO A 1 91 ? -8.359 -18.359 -9.797 1 96.69 91 PRO A N 1
ATOM 664 C CA . PRO A 1 91 ? -7.41 -17.25 -9.617 1 96.69 91 PRO A CA 1
ATOM 665 C C . PRO A 1 91 ? -6.73 -17.281 -8.242 1 96.69 91 PRO A C 1
ATOM 667 O O . PRO A 1 91 ? -7.266 -17.859 -7.297 1 96.69 91 PRO A O 1
ATOM 670 N N . PHE A 1 92 ? -5.562 -16.625 -8.242 1 97.38 92 PHE A N 1
ATOM 671 C CA . PHE A 1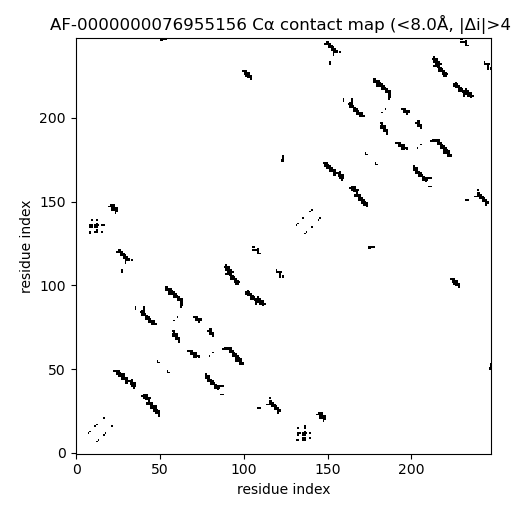 92 ? -4.766 -16.609 -7.027 1 97.38 92 PHE A CA 1
ATOM 672 C C . PHE A 1 92 ? -4.848 -15.25 -6.348 1 97.38 92 PHE A C 1
ATOM 674 O O . PHE A 1 92 ? -4.805 -14.211 -7.02 1 97.38 92 PHE A O 1
ATOM 681 N N . ASN A 1 93 ? -5.023 -15.273 -5.047 1 96.56 93 ASN A N 1
ATOM 682 C CA . ASN A 1 93 ? -4.973 -14.102 -4.176 1 96.56 93 ASN A CA 1
ATOM 683 C C . ASN A 1 93 ? -3.654 -14.031 -3.414 1 96.56 93 ASN A C 1
ATOM 685 O O . ASN A 1 93 ? -3.066 -15.055 -3.078 1 96.56 93 ASN A O 1
ATOM 689 N N . PHE A 1 94 ? -3.238 -12.82 -3.113 1 97.19 94 PHE A N 1
ATOM 690 C CA . PHE A 1 94 ? -1.985 -12.648 -2.387 1 97.19 94 PHE A CA 1
ATOM 691 C C . PHE A 1 94 ? -2.17 -11.703 -1.205 1 97.19 94 PHE A C 1
ATOM 693 O O . PHE A 1 94 ? -2.912 -10.727 -1.298 1 97.19 94 PHE A O 1
ATOM 700 N N . ARG A 1 95 ? -1.538 -11.977 -0.149 1 96.75 95 ARG A N 1
ATOM 701 C CA . ARG A 1 95 ? -1.383 -11.117 1.02 1 96.75 95 ARG A CA 1
ATOM 702 C C . ARG A 1 95 ? 0.084 -10.992 1.419 1 96.75 95 ARG A C 1
ATOM 704 O O . ARG A 1 95 ? 0.785 -12 1.539 1 96.75 95 ARG A O 1
ATOM 711 N N . TYR A 1 96 ? 0.584 -9.703 1.576 1 97.75 96 TYR A N 1
ATOM 712 C CA . TYR A 1 96 ? 1.977 -9.609 2.002 1 97.75 96 TYR A CA 1
ATOM 713 C C . TYR A 1 96 ? 2.113 -8.719 3.227 1 97.75 96 TYR A C 1
ATOM 715 O O . TYR A 1 96 ? 1.288 -7.828 3.447 1 97.75 96 TYR A O 1
ATOM 723 N N . PHE A 1 97 ? 3.078 -8.93 4.012 1 97.88 97 PHE A N 1
ATOM 724 C CA . PHE A 1 97 ? 3.545 -8.156 5.152 1 97.88 97 PHE A CA 1
ATOM 725 C C . PHE A 1 97 ? 4.934 -7.582 4.887 1 97.88 97 PHE A C 1
ATOM 727 O O . PHE A 1 97 ? 5.738 -8.195 4.188 1 97.88 97 PHE A O 1
ATOM 734 N N . THR A 1 98 ? 5.125 -6.395 5.453 1 97.06 98 THR A N 1
ATOM 735 C CA . THR A 1 98 ? 6.426 -5.781 5.211 1 97.06 98 THR A CA 1
ATOM 736 C C . THR A 1 98 ? 7.172 -5.559 6.527 1 97.06 98 THR A C 1
ATOM 738 O O . THR A 1 98 ? 6.598 -5.715 7.605 1 97.06 98 THR A O 1
ATOM 741 N N . LYS A 1 99 ? 8.461 -5.242 6.387 1 94.88 99 LYS A N 1
ATOM 742 C CA . LYS A 1 99 ? 9.289 -4.934 7.547 1 94.88 99 LYS A CA 1
ATOM 743 C C . LYS A 1 99 ? 8.742 -3.729 8.305 1 94.88 99 LYS A C 1
ATOM 745 O O . LYS A 1 99 ? 8.836 -3.67 9.531 1 94.88 99 LYS A O 1
ATOM 750 N N . LYS A 1 100 ? 8.102 -2.775 7.641 1 91.12 100 LYS A N 1
ATOM 751 C CA . LYS A 1 100 ? 7.57 -1.568 8.266 1 91.12 100 LYS A CA 1
ATOM 752 C C . LYS A 1 100 ? 6.195 -1.824 8.875 1 91.12 100 LYS A C 1
ATOM 754 O O . LYS A 1 100 ? 5.598 -0.926 9.469 1 91.12 100 LYS A O 1
ATOM 759 N N . GLY A 1 101 ? 5.715 -3.033 8.688 1 91.62 101 GLY A N 1
ATOM 760 C CA . GLY A 1 101 ? 4.477 -3.389 9.359 1 91.62 101 GLY A CA 1
ATOM 761 C C . GLY A 1 101 ? 3.246 -3.182 8.5 1 91.62 101 GLY A C 1
ATOM 762 O O . GLY A 1 101 ? 2.123 -3.178 9.008 1 91.62 101 GLY A O 1
ATOM 763 N N . MET A 1 102 ? 3.471 -3.051 7.223 1 95.69 102 MET A N 1
ATOM 764 C CA . MET A 1 102 ? 2.322 -2.938 6.328 1 95.69 102 MET A CA 1
ATOM 765 C C . MET A 1 102 ? 1.739 -4.312 6.016 1 95.69 102 MET A C 1
ATOM 767 O O . MET A 1 102 ? 2.453 -5.316 6.047 1 95.69 102 MET A O 1
ATOM 771 N N . LYS A 1 103 ? 0.49 -4.348 5.758 1 97.81 103 LYS A N 1
ATOM 772 C CA . LYS A 1 103 ? -0.256 -5.512 5.293 1 97.81 103 LYS A CA 1
ATOM 773 C C . LYS A 1 103 ? -1.128 -5.16 4.09 1 97.81 103 LYS A C 1
ATOM 775 O O . LYS A 1 103 ? -1.96 -4.254 4.164 1 97.81 103 LYS A O 1
ATOM 780 N N . ASN A 1 104 ? -1.006 -5.93 3.064 1 95.88 104 ASN A N 1
ATOM 781 C CA . ASN A 1 104 ? -1.805 -5.699 1.865 1 95.88 104 ASN A CA 1
ATOM 782 C C . ASN A 1 104 ? -2.406 -7 1.337 1 95.88 104 ASN A C 1
ATOM 784 O O . ASN A 1 104 ? -1.783 -8.062 1.426 1 95.88 104 ASN A O 1
ATOM 788 N N . VAL A 1 105 ? -3.615 -6.906 0.858 1 95.5 105 VAL A N 1
ATOM 789 C CA . VAL A 1 105 ? -4.355 -8.047 0.322 1 95.5 105 VAL A CA 1
ATOM 790 C C . VAL A 1 105 ? -4.84 -7.73 -1.092 1 95.5 105 VAL A C 1
ATOM 792 O O . VAL A 1 105 ? -5.445 -6.68 -1.327 1 95.5 105 VAL A O 1
ATOM 795 N N . TYR A 1 106 ? -4.527 -8.625 -2.068 1 94.12 106 TYR A N 1
ATOM 796 C CA . TYR A 1 106 ? -4.984 -8.477 -3.445 1 94.12 106 TYR A CA 1
ATOM 797 C C . TYR A 1 106 ? -5.73 -9.719 -3.91 1 94.12 106 TYR A C 1
ATOM 799 O O . TYR A 1 106 ? -5.195 -10.828 -3.854 1 94.12 106 TYR A O 1
ATOM 807 N N . ASP A 1 107 ? -6.938 -9.469 -4.473 1 93.19 107 ASP A N 1
ATOM 808 C CA . ASP A 1 107 ? -7.762 -10.586 -4.926 1 93.19 107 ASP A CA 1
ATOM 809 C C . ASP A 1 107 ? -7.645 -10.781 -6.438 1 93.19 107 ASP A C 1
ATOM 811 O O . ASP A 1 107 ? -7.574 -9.805 -7.188 1 93.19 107 ASP A O 1
ATOM 815 N N . ASN A 1 108 ? -7.621 -12.031 -6.793 1 94.25 108 ASN A N 1
ATOM 816 C CA . ASN A 1 108 ? -7.707 -12.414 -8.195 1 94.25 108 ASN A CA 1
ATOM 817 C C . ASN A 1 108 ? -6.602 -11.773 -9.023 1 94.25 108 ASN A C 1
ATOM 819 O O . ASN A 1 108 ? -6.863 -11.219 -10.094 1 94.25 108 ASN A O 1
ATOM 823 N N . VAL A 1 109 ? -5.395 -11.922 -8.5 1 95.75 109 VAL A N 1
ATOM 824 C CA . VAL A 1 109 ? -4.258 -11.258 -9.133 1 95.75 109 VAL A CA 1
ATOM 825 C C . VAL A 1 109 ? -3.801 -12.055 -10.352 1 95.75 109 VAL A C 1
ATOM 827 O O . VAL A 1 109 ? -3.703 -11.516 -11.453 1 95.75 109 VAL A O 1
ATOM 830 N N . ILE A 1 110 ? -3.543 -13.352 -10.117 1 97.44 110 ILE A N 1
ATOM 831 C CA . ILE A 1 110 ? -3.113 -14.227 -11.203 1 97.44 110 ILE A CA 1
ATOM 832 C C . ILE A 1 110 ? -4.258 -15.164 -11.594 1 97.44 110 ILE A C 1
ATOM 834 O O . ILE A 1 110 ? -4.746 -15.938 -10.773 1 97.44 110 ILE A O 1
ATOM 838 N N . PRO A 1 111 ? -4.629 -15.156 -12.836 1 97.12 111 PRO A N 1
ATOM 839 C CA . PRO A 1 111 ? -5.742 -16 -13.258 1 97.12 111 PRO A CA 1
ATOM 840 C C . PRO A 1 111 ? -5.355 -17.484 -13.367 1 97.12 111 PRO A C 1
ATOM 842 O O . PRO A 1 111 ? -4.172 -17.812 -13.297 1 97.12 111 PRO A O 1
ATOM 845 N N . ASP A 1 112 ? -6.383 -18.281 -13.477 1 95.12 112 ASP A N 1
ATOM 846 C CA . ASP A 1 112 ? -6.16 -19.719 -13.609 1 95.12 112 ASP A CA 1
ATOM 847 C C . ASP A 1 112 ? -5.348 -20.031 -14.859 1 95.12 112 ASP A C 1
ATOM 849 O O . ASP A 1 112 ? -4.461 -20.891 -14.836 1 95.12 112 ASP A O 1
ATOM 853 N N . ASN A 1 113 ? -5.574 -19.406 -15.961 1 95.19 113 ASN A N 1
ATOM 854 C CA . ASN A 1 113 ? -4.902 -19.656 -17.234 1 95.19 113 ASN A CA 1
ATOM 855 C C . ASN A 1 113 ? -3.684 -18.766 -17.406 1 95.19 113 ASN A C 1
ATOM 857 O O . ASN A 1 113 ? -3.457 -18.219 -18.5 1 95.19 113 ASN A O 1
ATOM 861 N N . TYR A 1 114 ? -3.029 -18.578 -16.375 1 96.06 114 TYR A N 1
ATOM 862 C CA . TYR A 1 114 ? -1.864 -17.703 -16.438 1 96.06 114 TYR A CA 1
ATOM 863 C C . TYR A 1 114 ? -0.8 -18.266 -17.359 1 96.06 114 TYR A C 1
ATOM 865 O O . TYR A 1 114 ? -0.795 -19.469 -17.656 1 96.06 114 TYR A O 1
ATOM 873 N N . THR A 1 115 ? 0.124 -17.328 -17.828 1 95.56 115 THR A N 1
ATOM 874 C CA . THR A 1 115 ? 1.27 -17.672 -18.656 1 95.56 115 THR A CA 1
ATOM 875 C C . THR A 1 115 ? 2.576 -17.312 -17.969 1 95.56 115 THR A C 1
ATOM 877 O O . THR A 1 115 ? 2.695 -16.234 -17.375 1 95.56 115 THR A O 1
ATOM 880 N N . ILE A 1 116 ? 3.521 -18.25 -18.062 1 95.81 116 ILE A N 1
ATOM 881 C CA . ILE A 1 116 ? 4.836 -18.016 -17.484 1 95.81 116 ILE A CA 1
ATOM 882 C C . ILE A 1 116 ? 5.504 -16.828 -18.188 1 95.81 116 ILE A C 1
ATOM 884 O O . ILE A 1 116 ? 5.438 -16.719 -19.406 1 95.81 116 ILE A O 1
ATOM 888 N N . GLY A 1 117 ? 6.035 -15.922 -17.469 1 96.5 117 GLY A N 1
ATOM 889 C CA . GLY A 1 117 ? 6.695 -14.742 -18 1 96.5 117 GLY A CA 1
ATOM 890 C C . GLY A 1 117 ? 5.812 -13.508 -18 1 96.5 117 GLY A C 1
ATOM 891 O O . GLY A 1 117 ? 6.281 -12.398 -18.281 1 96.5 117 GLY A O 1
ATOM 892 N N . THR A 1 118 ? 4.516 -13.672 -17.609 1 96.19 118 THR A N 1
ATOM 893 C CA . THR A 1 118 ? 3.564 -12.562 -17.672 1 96.19 118 THR A CA 1
ATOM 894 C C . THR A 1 118 ? 3.508 -11.828 -16.328 1 96.19 118 THR A C 1
ATOM 896 O O . THR A 1 118 ? 3.584 -12.445 -15.273 1 96.19 118 THR A O 1
ATOM 899 N N . THR A 1 119 ? 3.363 -10.492 -16.453 1 94.69 119 THR A N 1
ATOM 900 C CA . THR A 1 119 ? 3.197 -9.641 -15.273 1 94.69 119 THR A CA 1
ATOM 901 C C . THR A 1 119 ? 1.729 -9.273 -15.078 1 94.69 119 THR A C 1
ATOM 903 O O . THR A 1 119 ? 1.062 -8.828 -16.016 1 94.69 119 THR A O 1
ATOM 906 N N . TYR A 1 120 ? 1.25 -9.477 -13.828 1 94.31 120 TYR A N 1
ATOM 907 C CA . TYR A 1 120 ? -0.125 -9.156 -13.469 1 94.31 120 TYR A CA 1
ATOM 908 C C . TYR A 1 120 ? -0.169 -8.016 -12.453 1 94.31 120 TYR A C 1
ATOM 910 O O . TYR A 1 120 ? 0.566 -8.031 -11.461 1 94.31 120 TYR A O 1
ATOM 918 N N . THR A 1 121 ? -1.017 -7 -12.711 1 89.44 121 THR A N 1
ATOM 919 C CA . THR A 1 121 ? -1.249 -5.883 -11.805 1 89.44 121 THR A CA 1
ATOM 920 C C . THR A 1 121 ? -2.613 -6.008 -11.133 1 89.44 121 THR A C 1
ATOM 922 O O . THR A 1 121 ? -3.631 -6.168 -11.805 1 89.44 121 THR A O 1
ATOM 925 N N . PRO A 1 122 ? -2.527 -5.973 -9.727 1 89.19 122 PRO A N 1
ATOM 926 C CA . PRO A 1 122 ? -3.824 -6.062 -9.047 1 89.19 122 PRO A CA 1
ATOM 927 C C . PRO A 1 122 ? -4.82 -5.016 -9.539 1 89.19 122 PRO A C 1
ATOM 929 O O . PRO A 1 122 ? -4.438 -3.871 -9.805 1 89.19 122 PRO A O 1
ATOM 932 N N . GLN A 1 123 ? -6.043 -5.328 -9.859 1 78.38 123 GLN A N 1
ATOM 933 C CA . GLN A 1 123 ? -7.105 -4.445 -10.336 1 78.38 123 GLN A CA 1
ATOM 934 C C . GLN A 1 123 ? -8.078 -4.102 -9.203 1 78.38 123 GLN A C 1
ATOM 936 O O . GLN A 1 123 ? -9.102 -3.463 -9.438 1 78.38 123 GLN A O 1
ATOM 941 N N . GLY A 1 124 ? -7.922 -4.434 -7.961 1 67.12 124 GLY A N 1
ATOM 942 C CA . GLY A 1 124 ? -8.812 -4.188 -6.84 1 67.12 124 GLY A CA 1
ATOM 943 C C . GLY A 1 124 ? -8.664 -5.199 -5.723 1 67.12 124 GLY A C 1
ATOM 944 O O . GLY A 1 124 ? -8.023 -6.242 -5.902 1 67.12 124 GLY A O 1
ATOM 945 N N . MET B 1 1 ? -2.795 24.516 -31.953 1 26.33 1 MET B N 1
ATOM 946 C CA . MET B 1 1 ? -1.567 23.734 -32.031 1 26.33 1 MET B CA 1
ATOM 947 C C . MET B 1 1 ? -1.074 23.359 -30.625 1 26.33 1 MET B C 1
ATOM 949 O O . MET B 1 1 ? -0.128 22.594 -30.484 1 26.33 1 MET B O 1
ATOM 953 N N . ALA B 1 2 ? -1.36 24.234 -29.641 1 38.09 2 ALA B N 1
ATOM 954 C CA . ALA B 1 2 ? -0.973 23.984 -28.266 1 38.09 2 ALA B CA 1
ATOM 955 C C . ALA B 1 2 ? -1.654 22.734 -27.719 1 38.09 2 ALA B C 1
ATOM 957 O O . ALA B 1 2 ? -1.16 22.109 -26.781 1 38.09 2 ALA B O 1
ATOM 958 N N . SER B 1 3 ? -2.764 22.422 -28.297 1 42.81 3 SER B N 1
ATOM 959 C CA . SER B 1 3 ? -3.588 21.359 -27.734 1 42.81 3 SER B CA 1
ATOM 960 C C . SER B 1 3 ? -2.975 19.984 -28 1 42.81 3 SER B C 1
ATOM 962 O O . SER B 1 3 ? -3.201 19.047 -27.25 1 42.81 3 SER B O 1
ATOM 964 N N . SER B 1 4 ? -2.225 19.953 -29.062 1 42.72 4 SER B N 1
ATOM 965 C CA . SER B 1 4 ? -1.732 18.625 -29.453 1 42.72 4 SER B CA 1
ATOM 966 C C . SER B 1 4 ? -0.581 18.188 -28.562 1 42.72 4 SER B C 1
ATOM 968 O O . SER B 1 4 ? -0.362 16.984 -28.375 1 42.72 4 SER B O 1
ATOM 970 N N . ARG B 1 5 ? 0.198 19.094 -28.141 1 39.38 5 ARG B N 1
ATOM 971 C CA . ARG B 1 5 ? 1.333 18.719 -27.312 1 39.38 5 ARG B CA 1
ATOM 972 C C . ARG B 1 5 ? 0.866 18.203 -25.953 1 39.38 5 ARG B C 1
ATOM 974 O O . ARG B 1 5 ? 1.503 17.328 -25.359 1 39.38 5 ARG B O 1
ATOM 981 N N . ARG B 1 6 ? -0.189 18.875 -25.359 1 42.16 6 ARG B N 1
ATOM 982 C CA . ARG B 1 6 ? -0.743 18.312 -24.125 1 42.16 6 ARG B CA 1
ATOM 983 C C . ARG B 1 6 ? -1.338 16.938 -24.375 1 42.16 6 ARG B C 1
ATOM 985 O O . ARG B 1 6 ? -1.23 16.047 -23.531 1 42.16 6 ARG B O 1
ATOM 992 N N . LEU B 1 7 ? -1.897 16.75 -25.516 1 43.31 7 LEU B N 1
ATOM 993 C CA . LEU B 1 7 ? -2.449 15.438 -25.828 1 43.31 7 LEU B CA 1
ATOM 994 C C . LEU B 1 7 ? -1.338 14.414 -26.016 1 43.31 7 LEU B C 1
ATOM 996 O O . LEU B 1 7 ? -1.463 13.273 -25.562 1 43.31 7 LEU B O 1
ATOM 1000 N N . LEU B 1 8 ? -0.317 14.859 -26.641 1 42.16 8 LEU B N 1
ATOM 1001 C CA . LEU B 1 8 ? 0.758 13.898 -26.844 1 42.16 8 LEU B CA 1
ATOM 1002 C C . LEU B 1 8 ? 1.486 13.602 -25.531 1 42.16 8 LEU B C 1
ATOM 1004 O O . LEU B 1 8 ? 1.849 12.453 -25.266 1 42.16 8 LEU B O 1
ATOM 1008 N N . ALA B 1 9 ? 1.731 14.672 -24.734 1 39.81 9 ALA B N 1
ATOM 1009 C CA . ALA B 1 9 ? 2.316 14.43 -23.422 1 39.81 9 ALA B CA 1
ATOM 1010 C C . ALA B 1 9 ? 1.388 13.57 -22.547 1 39.81 9 ALA B C 1
ATOM 1012 O O . ALA B 1 9 ? 1.847 12.703 -21.812 1 39.81 9 ALA B O 1
ATOM 1013 N N . VAL B 1 10 ? 0.057 13.852 -22.609 1 42.56 10 VAL B N 1
ATOM 1014 C CA . VAL B 1 10 ? -0.906 12.961 -21.969 1 42.56 10 VAL B CA 1
ATOM 1015 C C . VAL B 1 10 ? -0.847 11.578 -22.625 1 42.56 10 VAL B C 1
ATOM 1017 O O . VAL B 1 10 ? -0.971 10.562 -21.938 1 42.56 10 VAL B O 1
ATOM 1020 N N . ALA B 1 11 ? -0.753 11.508 -23.875 1 40.5 11 ALA B N 1
ATOM 1021 C CA . ALA B 1 11 ? -0.674 10.219 -24.562 1 40.5 11 ALA B CA 1
ATOM 1022 C C . ALA B 1 11 ? 0.629 9.5 -24.219 1 40.5 11 ALA B C 1
ATOM 1024 O O . ALA B 1 11 ? 0.634 8.289 -23.984 1 40.5 11 ALA B O 1
ATOM 1025 N N . LEU B 1 12 ? 1.778 10.102 -24.359 1 42.97 12 LEU B N 1
ATOM 1026 C CA . LEU B 1 12 ? 3.043 9.461 -24 1 42.97 12 LEU B CA 1
ATOM 1027 C C . LEU B 1 12 ? 3.098 9.148 -22.516 1 42.97 12 LEU B C 1
ATOM 1029 O O . LEU B 1 12 ? 3.615 8.102 -22.109 1 42.97 12 LEU B O 1
ATOM 1033 N N . LEU B 1 13 ? 2.602 10.148 -21.656 1 41.97 13 LEU B N 1
ATOM 1034 C CA . LEU B 1 13 ? 2.4 9.773 -20.266 1 41.97 13 LEU B CA 1
ATOM 1035 C C . LEU B 1 13 ? 1.421 8.609 -20.141 1 41.97 13 LEU B C 1
ATOM 1037 O O . LEU B 1 13 ? 1.627 7.691 -19.344 1 41.97 13 LEU B O 1
ATOM 1041 N N . ALA B 1 14 ? 0.421 8.719 -20.906 1 43.06 14 ALA B N 1
ATOM 1042 C CA . ALA B 1 14 ? -0.533 7.613 -21 1 43.06 14 ALA B CA 1
ATOM 1043 C C . ALA B 1 14 ? 0.152 6.34 -21.5 1 43.06 14 ALA B C 1
ATOM 1045 O O . ALA B 1 14 ? -0.157 5.242 -21.031 1 43.06 14 ALA B O 1
ATOM 1046 N N . MET B 1 15 ? 0.914 6.434 -22.562 1 42.97 15 MET B N 1
ATOM 1047 C CA . MET B 1 15 ? 1.622 5.266 -23.078 1 42.97 15 MET B CA 1
ATOM 1048 C C . MET B 1 15 ? 2.602 4.727 -22.031 1 42.97 15 MET B C 1
ATOM 1050 O O . MET B 1 15 ? 2.77 3.512 -21.906 1 42.97 15 MET B O 1
ATOM 1054 N N . LEU B 1 16 ? 3.469 5.621 -21.578 1 44.06 16 LEU B N 1
ATOM 1055 C CA . LEU B 1 16 ? 4.289 5.125 -20.469 1 44.06 16 LEU B CA 1
ATOM 1056 C C . LEU B 1 16 ? 3.422 4.555 -19.359 1 44.06 16 LEU B C 1
ATOM 1058 O O . LEU B 1 16 ? 3.863 3.678 -18.609 1 44.06 16 LEU B O 1
ATOM 1062 N N . VAL B 1 17 ? 2.232 5.098 -19.094 1 43.22 17 VAL B N 1
ATOM 1063 C CA . VAL B 1 17 ? 1.214 4.469 -18.266 1 43.22 17 VAL B CA 1
ATOM 1064 C C . VAL B 1 17 ? 0.74 3.172 -18.906 1 43.22 17 VAL B C 1
ATOM 1066 O O . VAL B 1 17 ? 0.173 2.305 -18.25 1 43.22 17 VAL B O 1
ATOM 1069 N N . ALA B 1 18 ? 0.477 3.227 -20.156 1 45.19 18 ALA B N 1
ATOM 1070 C CA . ALA B 1 18 ? -0.155 2.07 -20.781 1 45.19 18 ALA B CA 1
ATOM 1071 C C . ALA B 1 18 ? 0.603 0.786 -20.453 1 45.19 18 ALA B C 1
ATOM 1073 O O . ALA B 1 18 ? 0.001 -0.283 -20.328 1 45.19 18 ALA B O 1
ATOM 1074 N N . GLY B 1 19 ? 1.939 0.844 -20.516 1 47.28 19 GLY B N 1
ATOM 1075 C CA . GLY B 1 19 ? 2.686 -0.338 -20.109 1 47.28 19 GLY B CA 1
ATOM 1076 C C . GLY B 1 19 ? 2.957 -0.39 -18.625 1 47.28 19 GLY B C 1
ATOM 1077 O O . GLY B 1 19 ? 2.779 -1.435 -17.984 1 47.28 19 GLY B O 1
ATOM 1078 N N . ALA B 1 20 ? 3.838 0.714 -18.172 1 51.75 20 ALA B N 1
ATOM 1079 C CA . ALA B 1 20 ? 4.137 0.78 -16.734 1 51.75 20 ALA B CA 1
ATOM 1080 C C . ALA B 1 20 ? 3.074 1.578 -15.992 1 51.75 20 ALA B C 1
ATOM 1082 O O . ALA B 1 20 ? 2.924 2.783 -16.219 1 51.75 20 ALA B O 1
ATOM 1083 N N . TRP B 1 21 ? 1.802 0.973 -15.867 1 56.09 21 TRP B N 1
ATOM 1084 C CA . TRP B 1 21 ? 0.726 1.547 -15.07 1 56.09 21 TRP B CA 1
ATOM 1085 C C . TRP B 1 21 ? 1.285 2.289 -13.859 1 56.09 21 TRP B C 1
ATOM 1087 O O . TRP B 1 21 ? 2.164 1.777 -13.156 1 56.09 21 TRP B O 1
ATOM 1097 N N . CYS B 1 22 ? 1.27 3.551 -13.93 1 61.09 22 CYS B N 1
ATOM 1098 C CA . CYS B 1 22 ? 1.607 4.438 -12.82 1 61.09 22 CYS B CA 1
ATOM 1099 C C . CYS B 1 22 ? 0.434 4.578 -11.859 1 61.09 22 CYS B C 1
ATOM 1101 O O . CYS B 1 22 ? -0.628 5.074 -12.242 1 61.09 22 CYS B O 1
ATOM 1103 N N . ALA B 1 23 ? 0.623 3.826 -10.711 1 66 23 ALA B N 1
ATOM 1104 C CA . ALA B 1 23 ? -0.403 4.004 -9.68 1 66 23 ALA B CA 1
ATOM 1105 C C . ALA B 1 23 ? -0.201 5.312 -8.922 1 66 23 ALA B C 1
ATOM 1107 O O . ALA B 1 23 ? 0.934 5.703 -8.641 1 66 23 ALA B O 1
ATOM 1108 N N . ALA B 1 24 ? -1.311 6.18 -8.914 1 73.69 24 ALA B N 1
ATOM 1109 C CA . ALA B 1 24 ? -1.188 7.359 -8.062 1 73.69 24 ALA B CA 1
ATOM 1110 C C . ALA B 1 24 ? -0.801 6.969 -6.641 1 73.69 24 ALA B C 1
ATOM 1112 O O . ALA B 1 24 ? -1.352 6.016 -6.082 1 73.69 24 ALA B O 1
ATOM 1113 N N . PRO B 1 25 ? 0.212 7.57 -6.062 1 81.31 25 PRO B N 1
ATOM 1114 C CA . PRO B 1 25 ? 0.578 7.273 -4.676 1 81.31 25 PRO B CA 1
ATOM 1115 C C . PRO B 1 25 ? -0.454 7.789 -3.674 1 81.31 25 PRO B C 1
ATOM 1117 O O . PRO B 1 25 ? -1.292 8.625 -4.016 1 81.31 25 PRO B O 1
ATOM 1120 N N . VAL B 1 26 ? -0.47 7.156 -2.514 1 90.25 26 VAL B N 1
ATOM 1121 C CA . VAL B 1 26 ? -1.226 7.738 -1.411 1 90.25 26 VAL B CA 1
ATOM 1122 C C . VAL B 1 26 ? -0.616 9.086 -1.022 1 90.25 26 VAL B C 1
ATOM 1124 O O . VAL B 1 26 ? 0.601 9.195 -0.851 1 90.25 26 VAL B O 1
ATOM 1127 N N . THR B 1 27 ? -1.407 10.125 -0.949 1 93.62 27 THR B N 1
ATOM 1128 C CA . THR B 1 27 ? -0.927 11.438 -0.536 1 93.62 27 THR B CA 1
ATOM 1129 C C . THR B 1 27 ? -1.812 12.016 0.564 1 93.62 27 THR B C 1
ATOM 1131 O O . THR B 1 27 ? -2.949 11.578 0.748 1 93.62 27 THR B O 1
ATOM 1134 N N . PHE B 1 28 ? -1.227 12.93 1.263 1 97 28 PHE B N 1
ATOM 1135 C CA . PHE B 1 28 ? -1.884 13.609 2.373 1 97 28 PHE B CA 1
ATOM 1136 C C . PHE B 1 28 ? -1.878 15.117 2.164 1 97 28 PHE B C 1
ATOM 1138 O O . PHE B 1 28 ? -0.813 15.734 2.078 1 97 28 PHE B O 1
ATOM 1145 N N . THR B 1 29 ? -3.029 15.727 2.117 1 97.38 29 THR B N 1
ATOM 1146 C CA . THR B 1 29 ? -3.15 17.172 1.917 1 97.38 29 THR B CA 1
ATOM 1147 C C . THR B 1 29 ? -3.682 17.844 3.176 1 97.38 29 THR B C 1
ATOM 1149 O O . THR B 1 29 ? -4.715 17.438 3.717 1 97.38 29 THR B O 1
ATOM 1152 N N . VAL B 1 30 ? -2.922 18.812 3.648 1 98.5 30 VAL B N 1
ATOM 1153 C CA . VAL B 1 30 ? -3.416 19.578 4.781 1 98.5 30 VAL B CA 1
ATOM 1154 C C . VAL B 1 30 ? -4.508 20.547 4.316 1 98.5 30 VAL B C 1
ATOM 1156 O O . VAL B 1 30 ? -4.262 21.406 3.471 1 98.5 30 VAL B O 1
ATOM 1159 N N . GLU B 1 31 ? -5.664 20.375 4.902 1 97.75 31 GLU B N 1
ATOM 1160 C CA . GLU B 1 31 ? -6.82 21.125 4.418 1 97.75 31 GLU B CA 1
ATOM 1161 C C . GLU B 1 31 ? -7.035 22.391 5.23 1 97.75 31 GLU B C 1
ATOM 1163 O O . GLU B 1 31 ? -6.523 22.516 6.348 1 97.75 31 GLU B O 1
ATOM 1168 N N . LYS B 1 32 ? -7.812 23.328 4.641 1 94.38 32 LYS B N 1
ATOM 1169 C CA . LYS B 1 32 ? -8.055 24.656 5.199 1 94.38 32 LYS B CA 1
ATOM 1170 C C . LYS B 1 32 ? -8.734 24.562 6.562 1 94.38 32 LYS B C 1
ATOM 1172 O O . LYS B 1 32 ? -8.625 25.484 7.383 1 94.38 32 LYS B O 1
ATOM 1177 N N . GLY B 1 33 ? -9.352 23.453 6.836 1 92.44 33 GLY B N 1
ATOM 1178 C CA . GLY B 1 33 ? -10.008 23.297 8.125 1 92.44 33 GLY B CA 1
ATOM 1179 C C . GLY B 1 33 ? -9.031 23.109 9.273 1 92.44 33 GLY B C 1
ATOM 1180 O O . GLY B 1 33 ? -9.43 23.062 10.438 1 92.44 33 GLY B O 1
ATOM 1181 N N . SER B 1 34 ? -7.812 23.125 8.969 1 96.19 34 SER B N 1
ATOM 1182 C CA . SER B 1 34 ? -6.793 23.031 10.008 1 96.19 34 SER B CA 1
ATOM 1183 C C . SER B 1 34 ? -6.605 24.359 10.734 1 96.19 34 SER B C 1
ATOM 1185 O O . SER B 1 34 ? -6.793 25.422 10.141 1 96.19 34 SER B O 1
ATOM 1187 N N . ASP B 1 35 ? -6.312 24.234 12.086 1 87.25 35 ASP B N 1
ATOM 1188 C CA . ASP B 1 35 ? -6.098 25.422 12.906 1 87.25 35 ASP B CA 1
ATOM 1189 C C . ASP B 1 35 ? -4.902 25.234 13.844 1 87.25 35 ASP B C 1
ATOM 1191 O O . ASP B 1 35 ? -4.855 24.281 14.609 1 87.25 35 ASP B O 1
ATOM 1195 N N . THR B 1 36 ? -3.934 26.172 13.711 1 80.44 36 THR B N 1
ATOM 1196 C CA . THR B 1 36 ? -2.785 26.141 14.609 1 80.44 36 THR B CA 1
ATOM 1197 C C . THR B 1 36 ? -2.789 27.344 15.539 1 80.44 36 THR B C 1
ATOM 1199 O O . THR B 1 36 ? -1.77 27.656 16.156 1 80.44 36 THR B O 1
ATOM 1202 N N . GLY B 1 37 ? -3.84 28.125 15.539 1 78.56 37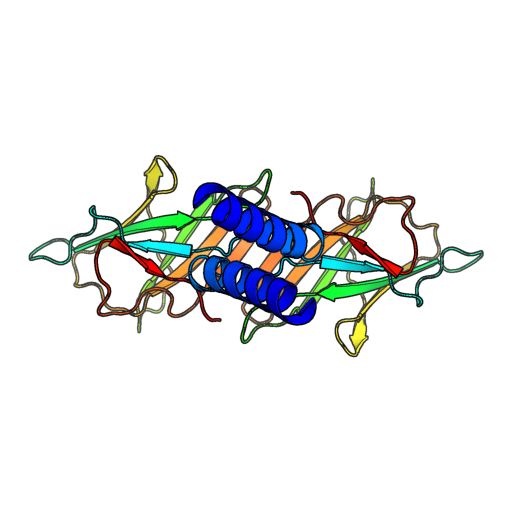 GLY B N 1
ATOM 1203 C CA . GLY B 1 37 ? -3.943 29.328 16.328 1 78.56 37 GLY B CA 1
ATOM 1204 C C . GLY B 1 37 ? -4.098 29.062 17.812 1 78.56 37 GLY B C 1
ATOM 1205 O O . GLY B 1 37 ? -3.857 27.938 18.281 1 78.56 37 GLY B O 1
ATOM 1206 N N . PRO B 1 38 ? -4.332 30.234 18.547 1 80.94 38 PRO B N 1
ATOM 1207 C CA . PRO B 1 38 ? -4.559 30.078 19.984 1 80.94 38 PRO B CA 1
ATOM 1208 C C . PRO B 1 38 ? -5.773 29.203 20.312 1 80.94 38 PRO B C 1
ATOM 1210 O O . PRO B 1 38 ? -6.762 29.234 19.562 1 80.94 38 PRO B O 1
ATOM 1213 N N . GLY B 1 39 ? -5.703 28.406 21.391 1 85 39 GLY B N 1
ATOM 1214 C CA . GLY B 1 39 ? -6.773 27.516 21.797 1 85 39 GLY B CA 1
ATOM 1215 C C . GLY B 1 39 ? -6.594 26.094 21.281 1 85 39 GLY B C 1
ATOM 1216 O O . GLY B 1 39 ? -5.48 25.578 21.266 1 85 39 GLY B O 1
ATOM 1217 N N . LYS B 1 40 ? -7.746 25.531 20.969 1 87.06 40 LYS B N 1
ATOM 1218 C CA . LYS B 1 40 ? -7.727 24.156 20.484 1 87.06 40 LYS B CA 1
ATOM 1219 C C . LYS B 1 40 ? -7.098 24.078 19.094 1 87.06 40 LYS B C 1
ATOM 1221 O O . LYS B 1 40 ? -7.379 24.906 18.219 1 87.06 40 LYS B O 1
ATOM 1226 N N . LYS B 1 41 ? -6.199 23.094 18.969 1 95.12 41 LYS B N 1
ATOM 1227 C CA . LYS B 1 41 ? -5.527 22.875 17.688 1 95.12 41 LYS B CA 1
ATOM 1228 C C . LYS B 1 41 ? -6.227 21.781 16.891 1 95.12 41 LYS B C 1
ATOM 1230 O O . LYS B 1 41 ? -6.801 20.844 17.453 1 95.12 41 LYS B O 1
ATOM 1235 N N . LYS B 1 42 ? -6.242 22.047 15.57 1 97.12 42 LYS B N 1
ATOM 1236 C CA . LYS B 1 42 ? -6.914 21.109 14.688 1 97.12 42 LYS B CA 1
ATOM 1237 C C . LYS B 1 42 ? -6.082 20.844 13.43 1 97.12 42 LYS B C 1
ATOM 1239 O O . LYS B 1 42 ? -5.605 21.781 12.789 1 97.12 42 LYS B O 1
ATOM 1244 N N . LEU B 1 43 ? -5.871 19.578 13.125 1 98.06 43 LEU B N 1
ATOM 1245 C CA . LEU B 1 43 ? -5.285 19.172 11.852 1 98.06 43 LEU B CA 1
ATOM 1246 C C . LEU B 1 43 ? -6.312 18.438 11 1 98.06 43 LEU B C 1
ATOM 1248 O O . LEU B 1 43 ? -6.832 17.391 11.406 1 98.06 43 LEU B O 1
ATOM 1252 N N . ALA B 1 44 ? -6.703 19.016 9.844 1 98.44 44 ALA B N 1
ATOM 1253 C CA . ALA B 1 44 ? -7.582 18.422 8.844 1 98.44 44 ALA B CA 1
ATOM 1254 C C . ALA B 1 44 ? -6.785 17.922 7.637 1 98.44 44 ALA B C 1
ATOM 1256 O O . ALA B 1 44 ? -6.066 18.703 7 1 98.44 44 ALA B O 1
ATOM 1257 N N . VAL B 1 45 ? -6.938 16.641 7.336 1 98.69 45 VAL B N 1
ATOM 1258 C CA . VAL B 1 45 ? -6.129 16.031 6.285 1 98.69 45 VAL B CA 1
ATOM 1259 C C . VAL B 1 45 ? -7.031 15.336 5.273 1 98.69 45 VAL B C 1
ATOM 1261 O O . VAL B 1 45 ? -7.922 14.57 5.648 1 98.69 45 VAL B O 1
ATOM 1264 N N . LEU B 1 46 ? -6.863 15.656 3.979 1 98.06 46 LEU B N 1
ATOM 1265 C CA . LEU B 1 46 ? -7.453 14.898 2.885 1 98.06 46 LEU B CA 1
ATOM 1266 C C . LEU B 1 46 ? -6.488 13.82 2.385 1 98.06 46 LEU B C 1
ATOM 1268 O O . LEU B 1 46 ? -5.367 14.133 1.981 1 98.06 46 LEU B O 1
ATOM 1272 N N . VAL B 1 47 ? -6.906 12.547 2.504 1 97.12 47 VAL B N 1
ATOM 1273 C CA . VAL B 1 47 ? -6.051 11.461 2.043 1 97.12 47 VAL B CA 1
ATOM 1274 C C . VAL B 1 47 ? -6.5 11 0.659 1 97.12 47 VAL B C 1
ATOM 1276 O O . VAL B 1 47 ? -7.668 10.664 0.458 1 97.12 47 VAL B O 1
ATOM 1279 N N . SER B 1 48 ? -5.562 11.062 -0.3 1 92.5 48 SER B N 1
ATOM 1280 C CA . SER B 1 48 ? -5.812 10.508 -1.628 1 92.5 48 SER B CA 1
ATOM 1281 C C . SER B 1 48 ? -5.414 9.039 -1.701 1 92.5 48 SER B C 1
ATOM 1283 O O . SER B 1 48 ? -4.227 8.711 -1.673 1 92.5 48 SER B O 1
ATOM 1285 N N . TYR B 1 49 ? -6.301 8.172 -1.658 1 90.38 49 TYR B N 1
ATOM 1286 C CA . TYR B 1 49 ? -6.168 6.727 -1.755 1 90.38 49 TYR B CA 1
ATOM 1287 C C . TYR B 1 49 ? -6.977 6.18 -2.926 1 90.38 49 TYR B C 1
ATOM 1289 O O . TYR B 1 49 ? -8.203 6.297 -2.947 1 90.38 49 TYR B O 1
ATOM 1297 N N . ASP B 1 50 ? -6.211 5.574 -3.908 1 82.19 50 ASP B N 1
ATOM 1298 C CA . ASP B 1 50 ? -6.895 5.141 -5.121 1 82.19 50 ASP B CA 1
ATOM 1299 C C . ASP B 1 50 ? -6.715 3.641 -5.348 1 82.19 50 ASP B C 1
ATOM 1301 O O . ASP B 1 50 ? -5.887 3.227 -6.16 1 82.19 50 ASP B O 1
ATOM 1305 N N . MET B 1 51 ? -7.285 2.723 -4.652 1 83.19 51 MET B N 1
ATOM 1306 C CA . MET B 1 51 ? -7.367 1.283 -4.883 1 83.19 51 MET B CA 1
ATOM 1307 C C . MET B 1 51 ? -8.797 0.863 -5.199 1 83.19 51 MET B C 1
ATOM 1309 O O . MET B 1 51 ? -9.703 1.067 -4.387 1 83.19 51 MET B O 1
ATOM 1313 N N . PRO B 1 52 ? -8.898 0.302 -6.445 1 81.31 52 PRO B N 1
ATOM 1314 C CA . PRO B 1 52 ? -10.258 -0.058 -6.848 1 81.31 52 PRO B CA 1
ATOM 1315 C C . PRO B 1 52 ? -10.953 -0.974 -5.84 1 81.31 52 PRO B C 1
ATOM 1317 O O . PRO B 1 52 ? -10.367 -1.967 -5.402 1 81.31 52 PRO B O 1
ATOM 1320 N N . GLY B 1 53 ? -12.18 -0.58 -5.52 1 86.06 53 GLY B N 1
ATOM 1321 C CA . GLY B 1 53 ? -13 -1.409 -4.648 1 86.06 53 GLY B CA 1
ATOM 1322 C C . GLY B 1 53 ? -12.602 -1.319 -3.189 1 86.06 53 GLY B C 1
ATOM 1323 O O . GLY B 1 53 ? -13.016 -2.148 -2.375 1 86.06 53 GLY B O 1
ATOM 1324 N N . ASP B 1 54 ? -11.766 -0.443 -2.881 1 90.81 54 ASP B N 1
ATOM 1325 C CA . ASP B 1 54 ? -11.312 -0.314 -1.5 1 90.81 54 ASP B CA 1
ATOM 1326 C C . ASP B 1 54 ? -11.406 1.133 -1.022 1 90.81 54 ASP B C 1
ATOM 1328 O O . ASP B 1 54 ? -11.562 2.051 -1.831 1 90.81 54 ASP B O 1
ATOM 1332 N N . THR B 1 55 ? -11.508 1.344 0.295 1 94.62 55 THR B N 1
ATOM 1333 C CA . THR B 1 55 ? -11.516 2.662 0.919 1 94.62 55 THR B CA 1
ATOM 1334 C C . THR B 1 55 ? -10.883 2.607 2.307 1 94.62 55 THR B C 1
ATOM 1336 O O . THR B 1 55 ? -10.867 1.554 2.947 1 94.62 55 THR B O 1
ATOM 1339 N N . ILE B 1 56 ? -10.352 3.725 2.758 1 97.06 56 ILE B N 1
ATOM 1340 C CA . ILE B 1 56 ? -9.805 3.814 4.109 1 97.06 56 ILE B CA 1
ATOM 1341 C C . ILE B 1 56 ? -10.938 3.824 5.125 1 97.06 56 ILE B C 1
ATOM 1343 O O . ILE B 1 56 ? -11.867 4.633 5.023 1 97.06 56 ILE B O 1
ATOM 1347 N N . SER B 1 57 ? -10.891 2.939 6.074 1 97.88 57 SER B N 1
ATOM 1348 C CA . SER B 1 57 ? -11.914 2.85 7.105 1 97.88 57 SER B CA 1
ATOM 1349 C C . SER B 1 57 ? -11.484 3.57 8.383 1 97.88 57 SER B C 1
ATOM 1351 O O . SER B 1 57 ? -12.328 4.059 9.141 1 97.88 57 SER B O 1
ATOM 1353 N N . GLU B 1 58 ? -10.203 3.5 8.633 1 98.44 58 GLU B N 1
ATOM 1354 C CA . GLU B 1 58 ? -9.625 4.137 9.812 1 98.44 58 GLU B CA 1
ATOM 1355 C C . GLU B 1 58 ? -8.273 4.781 9.484 1 98.44 58 GLU B C 1
ATOM 1357 O O . GLU B 1 58 ? -7.48 4.223 8.727 1 98.44 58 GLU B O 1
ATOM 1362 N N . LEU B 1 59 ? -8.086 5.941 10.125 1 98.75 59 LEU B N 1
ATOM 1363 C CA . LEU B 1 59 ? -6.805 6.641 10.055 1 98.75 59 LEU B CA 1
ATOM 1364 C C . LEU B 1 59 ? -6.34 7.062 11.445 1 98.75 59 LEU B C 1
ATOM 1366 O O . LEU B 1 59 ? -7.125 7.594 12.234 1 98.75 59 LEU B O 1
ATOM 1370 N N . GLU B 1 60 ? -5.102 6.715 11.703 1 98.44 60 GLU B N 1
ATOM 1371 C CA . GLU B 1 60 ? -4.5 7.121 12.969 1 98.44 60 GLU B CA 1
ATOM 1372 C C . GLU B 1 60 ? -3.273 7.996 12.742 1 98.44 60 GLU B C 1
ATOM 1374 O O . GLU B 1 60 ? -2.574 7.848 11.734 1 98.44 60 GLU B O 1
ATOM 1379 N N . ILE B 1 61 ? -3.062 8.891 13.727 1 98.5 61 ILE B N 1
ATOM 1380 C CA . ILE B 1 61 ? -1.951 9.836 13.656 1 98.5 61 ILE B CA 1
ATOM 1381 C C . ILE B 1 61 ? -1.073 9.688 14.898 1 98.5 61 ILE B C 1
ATOM 1383 O O . ILE B 1 61 ? -1.575 9.43 16 1 98.5 61 ILE B O 1
ATOM 1387 N N . MET B 1 62 ? 0.191 9.805 14.664 1 97.56 62 MET B N 1
ATOM 1388 C CA . MET B 1 62 ? 1.163 9.875 15.75 1 97.56 62 MET B CA 1
ATOM 1389 C C . MET B 1 62 ? 2.096 11.07 15.57 1 97.56 62 MET B C 1
ATOM 1391 O O . MET B 1 62 ? 2.709 11.227 14.508 1 97.56 62 MET B O 1
ATOM 1395 N N . GLN B 1 63 ? 2.086 11.93 16.625 1 95.69 63 GLN B N 1
ATOM 1396 C CA . GLN B 1 63 ? 2.957 13.102 16.609 1 95.69 63 GLN B CA 1
ATOM 1397 C C . GLN B 1 63 ? 4.391 12.727 16.969 1 95.69 63 GLN B C 1
ATOM 1399 O O . GLN B 1 63 ? 4.633 11.656 17.531 1 95.69 63 GLN B O 1
ATOM 1404 N N . GLN B 1 64 ? 5.203 13.617 16.547 1 87.62 64 GLN B N 1
ATOM 1405 C CA . GLN B 1 64 ? 6.594 13.398 16.938 1 87.62 64 GLN B CA 1
ATOM 1406 C C . GLN B 1 64 ? 6.719 13.234 18.453 1 87.62 64 GLN B C 1
ATOM 1408 O O . GLN B 1 64 ? 6.008 13.891 19.203 1 87.62 64 GLN B O 1
ATOM 1413 N N . ASP B 1 65 ? 7.543 12.391 18.953 1 79 65 ASP B N 1
ATOM 1414 C CA . ASP B 1 65 ? 7.875 12.125 20.359 1 79 65 ASP B CA 1
ATOM 1415 C C . ASP B 1 65 ? 6.664 11.578 21.109 1 79 65 ASP B C 1
ATOM 1417 O O . ASP B 1 65 ? 6.645 11.594 22.344 1 79 65 ASP B O 1
ATOM 1421 N N . ALA B 1 66 ? 5.582 11.383 20.391 1 85.31 66 ALA B N 1
ATOM 1422 C CA . ALA B 1 66 ? 4.461 10.695 21.031 1 85.31 66 ALA B CA 1
ATOM 1423 C C . ALA B 1 66 ? 4.629 9.18 20.938 1 85.31 66 ALA B C 1
ATOM 1425 O O . ALA B 1 66 ? 5.383 8.68 20.109 1 85.31 66 ALA B O 1
ATOM 1426 N N . ASP B 1 67 ? 4 8.469 21.875 1 82.94 67 ASP B N 1
ATOM 1427 C CA . ASP B 1 67 ? 4.176 7.023 21.922 1 82.94 67 ASP B CA 1
ATOM 1428 C C . ASP B 1 67 ? 2.924 6.305 21.422 1 82.94 67 ASP B C 1
ATOM 1430 O O . ASP B 1 67 ? 2.945 5.09 21.203 1 82.94 67 ASP B O 1
ATOM 1434 N N . ASP B 1 68 ? 1.96 7.066 21.234 1 93.25 68 ASP B N 1
ATOM 1435 C CA . ASP B 1 68 ? 0.73 6.344 20.922 1 93.25 68 ASP B CA 1
ATOM 1436 C C . ASP B 1 68 ? 0.1 6.867 19.641 1 93.25 68 ASP B C 1
ATOM 1438 O O . ASP B 1 68 ? 0.226 8.047 19.312 1 93.25 68 ASP B O 1
ATOM 1442 N N . TRP B 1 69 ? -0.525 5.891 18.969 1 96.94 69 TRP B N 1
ATOM 1443 C CA . TRP B 1 69 ? -1.39 6.246 17.844 1 96.94 69 TRP B CA 1
ATOM 1444 C C . TRP B 1 69 ? -2.744 6.742 18.344 1 96.94 69 TRP B C 1
ATOM 1446 O O . TRP B 1 69 ? -3.316 6.176 19.281 1 96.94 69 TRP B O 1
ATOM 1456 N N . VAL B 1 70 ? -3.238 7.809 17.703 1 97.5 70 VAL B N 1
ATOM 1457 C CA . VAL B 1 70 ? -4.543 8.359 18.047 1 97.5 70 VAL B CA 1
ATOM 1458 C C . VAL B 1 70 ? -5.465 8.305 16.828 1 97.5 70 VAL B C 1
ATOM 1460 O O . VAL B 1 70 ? -5.074 8.703 15.727 1 97.5 70 VAL B O 1
ATOM 1463 N N . ALA B 1 71 ? -6.656 7.832 17.047 1 98.19 71 ALA B N 1
ATOM 1464 C CA . ALA B 1 71 ? -7.625 7.758 15.953 1 98.19 71 ALA B CA 1
ATOM 1465 C C . ALA B 1 71 ? -8.078 9.148 15.523 1 98.19 71 ALA B C 1
ATOM 1467 O O . ALA B 1 71 ? -8.391 9.992 16.375 1 98.19 71 ALA B O 1
ATOM 1468 N N . MET B 1 72 ? -8.078 9.336 14.266 1 98.56 72 MET B N 1
ATOM 1469 C CA . MET B 1 72 ? -8.648 10.562 13.727 1 98.56 72 MET B CA 1
ATOM 1470 C C . MET B 1 72 ? -10.141 10.398 13.461 1 98.56 72 MET B C 1
ATOM 1472 O O . MET B 1 72 ? -10.633 9.273 13.328 1 98.56 72 MET B O 1
ATOM 1476 N N . THR B 1 73 ? -10.781 11.5 13.414 1 98.31 73 THR B N 1
ATOM 1477 C CA . THR B 1 73 ? -12.211 11.492 13.141 1 98.31 73 THR B CA 1
ATOM 1478 C C . THR B 1 73 ? -12.477 11.555 11.641 1 98.31 73 THR B C 1
ATOM 1480 O O . THR B 1 73 ? -11.969 12.445 10.953 1 98.31 73 THR B O 1
ATOM 1483 N N . LYS B 1 74 ? -13.305 10.625 11.203 1 98 74 LYS B N 1
ATOM 1484 C CA . LYS B 1 74 ? -13.656 10.562 9.789 1 98 74 LYS B CA 1
ATOM 1485 C C . LYS B 1 74 ? -14.703 11.625 9.438 1 98 74 LYS B C 1
ATOM 1487 O O . LYS B 1 74 ? -15.719 11.742 10.125 1 98 74 LYS B O 1
ATOM 1492 N N . GLY B 1 75 ? -14.438 12.336 8.32 1 96.88 75 GLY B N 1
ATOM 1493 C CA . GLY B 1 75 ? -15.398 13.273 7.762 1 96.88 75 GLY B CA 1
ATOM 1494 C C . GLY B 1 75 ? -15.945 12.836 6.418 1 96.88 75 GLY B C 1
ATOM 1495 O O . GLY B 1 75 ? -16.062 11.633 6.148 1 96.88 75 GLY B O 1
ATOM 1496 N N . GLU B 1 76 ? -16.406 13.898 5.641 1 93.56 76 GLU B N 1
ATOM 1497 C CA . GLU B 1 76 ? -16.922 13.602 4.309 1 93.56 76 GLU B CA 1
ATOM 1498 C C . GLU B 1 76 ? -15.82 13.719 3.254 1 93.56 76 GLU B C 1
ATOM 1500 O O . GLU B 1 76 ? -14.859 14.477 3.43 1 93.56 76 GLU B O 1
ATOM 1505 N N . GLY B 1 77 ? -15.945 12.922 2.156 1 92.44 77 GLY B N 1
ATOM 1506 C CA . GLY B 1 77 ? -15.102 13.062 0.984 1 92.44 77 GLY B CA 1
ATOM 1507 C C . GLY B 1 77 ? -13.648 12.703 1.246 1 92.44 77 GLY B C 1
ATOM 1508 O O . GLY B 1 77 ? -12.742 13.25 0.61 1 92.44 77 GLY B O 1
ATOM 1509 N N . GLY B 1 78 ? -13.375 11.984 2.305 1 94.81 78 GLY B N 1
ATOM 1510 C CA . GLY B 1 78 ? -12.008 11.555 2.572 1 94.81 78 GLY B CA 1
ATOM 1511 C C . GLY B 1 78 ? -11.289 12.445 3.574 1 94.81 78 GLY B C 1
ATOM 1512 O O . GLY B 1 78 ? -10.086 12.297 3.795 1 94.81 78 GLY B O 1
ATOM 1513 N N . LEU B 1 79 ? -12.008 13.312 4.125 1 97.88 79 LEU B N 1
ATOM 1514 C CA . LEU B 1 79 ? -11.453 14.227 5.117 1 97.88 79 LEU B CA 1
ATOM 1515 C C . LEU B 1 79 ? -11.328 13.547 6.477 1 97.88 79 LEU B C 1
ATOM 1517 O O . LEU B 1 79 ? -12.242 12.836 6.902 1 97.88 79 LEU B O 1
ATOM 1521 N N . TRP B 1 80 ? -10.188 13.727 7.125 1 98.62 80 TRP B N 1
ATOM 1522 C CA . TRP B 1 80 ? -9.914 13.258 8.484 1 98.62 80 TRP B CA 1
ATOM 1523 C C . TRP B 1 80 ? -9.43 14.406 9.367 1 98.62 80 TRP B C 1
ATOM 1525 O O . TRP B 1 80 ? -8.633 15.234 8.93 1 98.62 80 TRP B O 1
ATOM 1535 N N . THR B 1 81 ? -9.867 14.352 10.664 1 98.31 81 THR B N 1
ATOM 1536 C CA . THR B 1 81 ? -9.484 15.461 11.531 1 98.31 81 THR B CA 1
ATOM 1537 C C . THR B 1 81 ? -8.93 14.938 12.852 1 98.31 81 THR B C 1
ATOM 1539 O O . THR B 1 81 ? -9.344 13.883 13.336 1 98.31 81 THR B O 1
ATOM 1542 N N . PHE B 1 82 ? -7.973 15.586 13.344 1 98.06 82 PHE B N 1
ATOM 1543 C CA . PHE B 1 82 ? -7.379 15.406 14.664 1 98.06 82 PHE B CA 1
ATOM 1544 C C . PHE B 1 82 ? -7.363 16.719 15.438 1 98.06 82 PHE B C 1
ATOM 1546 O O . PHE B 1 82 ? -6.852 17.734 14.953 1 98.06 82 PHE B O 1
ATOM 1553 N N . GLU B 1 83 ? -7.945 16.656 16.641 1 96.31 83 GLU B N 1
ATOM 1554 C CA . GLU B 1 83 ? -7.977 17.844 17.5 1 96.31 83 GLU B CA 1
ATOM 1555 C C . GLU B 1 83 ? -7.219 17.609 18.797 1 96.31 83 GLU B C 1
ATOM 1557 O O . GLU B 1 83 ? -7.23 16.5 19.344 1 96.31 83 GLU B O 1
ATOM 1562 N N .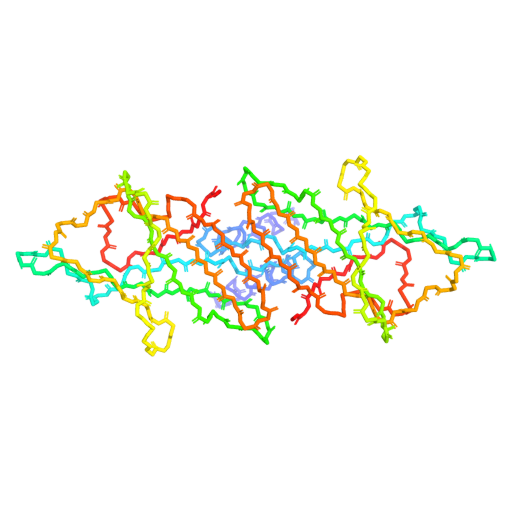 SER B 1 84 ? -6.602 18.656 19.188 1 93.31 84 SER B N 1
ATOM 1563 C CA . SER B 1 84 ? -5.812 18.594 20.406 1 93.31 84 SER B CA 1
ATOM 1564 C C . SER B 1 84 ? -5.859 19.906 21.172 1 93.31 84 SER B C 1
ATOM 1566 O O . SER B 1 84 ? -5.887 20.984 20.562 1 93.31 84 SER B O 1
ATOM 1568 N N . ALA B 1 85 ? -5.875 19.797 22.531 1 91.69 85 ALA B N 1
ATOM 1569 C CA . ALA B 1 85 ? -5.781 21 23.359 1 91.69 85 ALA B CA 1
ATOM 1570 C C . ALA B 1 85 ? -4.352 21.531 23.391 1 91.69 85 ALA B C 1
ATOM 1572 O O . ALA B 1 85 ? -4.137 22.734 23.578 1 91.69 85 ALA B O 1
ATOM 1573 N N . ASP B 1 86 ? -3.398 20.656 23.234 1 90.62 86 ASP B N 1
ATOM 1574 C CA . ASP B 1 86 ? -1.985 21.016 23.203 1 90.62 86 ASP B CA 1
ATOM 1575 C C . ASP B 1 86 ? -1.521 21.312 21.781 1 90.62 86 ASP B C 1
ATOM 1577 O O . ASP B 1 86 ? -2.143 20.875 20.812 1 90.62 86 ASP B O 1
ATOM 1581 N N . PRO B 1 87 ? -0.45 22.125 21.656 1 90.94 87 PRO B N 1
ATOM 1582 C CA . PRO B 1 87 ? 0.096 22.375 20.328 1 90.94 87 PRO B CA 1
ATOM 1583 C C . PRO B 1 87 ? 0.441 21.094 19.578 1 90.94 87 PRO B C 1
ATOM 1585 O O . PRO B 1 87 ? 0.897 20.125 20.188 1 90.94 87 PRO B O 1
ATOM 1588 N N . LEU B 1 88 ? 0.182 21.141 18.297 1 93.38 88 LEU B N 1
ATOM 1589 C CA . LEU B 1 88 ? 0.568 20.016 17.453 1 93.38 88 LEU B CA 1
ATOM 1590 C C . LEU B 1 88 ? 2.064 20.047 17.156 1 93.38 88 LEU B C 1
ATOM 1592 O O . LEU B 1 88 ? 2.609 21.094 16.812 1 93.38 88 LEU B O 1
ATOM 1596 N N . VAL B 1 89 ? 2.654 18.906 17.344 1 92.5 89 VAL B N 1
ATOM 1597 C CA . VAL B 1 89 ? 4.098 18.844 17.125 1 92.5 89 VAL B CA 1
ATOM 1598 C C . VAL B 1 89 ? 4.422 17.781 16.078 1 92.5 89 VAL B C 1
ATOM 1600 O O . VAL B 1 89 ? 4.227 16.594 16.312 1 92.5 89 VAL B O 1
ATOM 1603 N N . GLY B 1 90 ? 4.887 18.203 14.945 1 94.62 90 GLY B N 1
ATOM 1604 C CA . GLY B 1 90 ? 5.34 17.281 13.914 1 94.62 90 GLY B CA 1
ATOM 1605 C C . GLY B 1 90 ? 6.762 16.797 14.133 1 94.62 90 GLY B C 1
ATOM 1606 O O . GLY B 1 90 ? 7.398 17.156 15.125 1 94.62 90 GLY B O 1
ATOM 1607 N N . PRO B 1 91 ? 7.25 16.062 13.141 1 96.69 91 PRO B N 1
ATOM 1608 C CA . PRO B 1 91 ? 6.531 15.484 12 1 96.69 91 PRO B CA 1
ATOM 1609 C C . PRO B 1 91 ? 5.438 14.508 12.414 1 96.69 91 PRO B C 1
ATOM 1611 O O . PRO B 1 91 ? 5.492 13.945 13.516 1 96.69 91 PRO B O 1
ATOM 1614 N N . PHE B 1 92 ? 4.484 14.367 11.492 1 97.38 92 PHE B N 1
ATOM 1615 C CA . PHE B 1 92 ? 3.344 13.508 11.766 1 97.38 92 PHE B CA 1
ATOM 1616 C C . PHE B 1 92 ? 3.455 12.203 10.984 1 97.38 92 PHE B C 1
ATOM 1618 O O . PHE B 1 92 ? 3.836 12.203 9.812 1 97.38 92 PHE B O 1
ATOM 1625 N N . ASN B 1 93 ? 3.176 11.102 11.672 1 96.56 93 ASN B N 1
ATOM 1626 C CA . ASN B 1 93 ? 3.061 9.766 11.094 1 96.56 93 ASN B CA 1
ATOM 1627 C C . ASN B 1 93 ? 1.603 9.352 10.938 1 96.56 93 ASN B C 1
ATOM 1629 O O . ASN B 1 93 ? 0.75 9.742 11.742 1 96.56 93 ASN B O 1
ATOM 1633 N N . PHE B 1 94 ? 1.364 8.531 9.938 1 97.19 94 PHE B N 1
ATOM 1634 C CA . PHE B 1 94 ? -0.002 8.078 9.711 1 97.19 94 PHE B CA 1
ATOM 1635 C C . PHE B 1 94 ? -0.044 6.562 9.539 1 97.19 94 PHE B C 1
ATOM 1637 O O . PHE B 1 94 ? 0.858 5.973 8.938 1 97.19 94 PHE B O 1
ATOM 1644 N N . ARG B 1 95 ? -1.038 5.957 10.039 1 96.75 95 ARG B N 1
ATOM 1645 C CA . ARG B 1 95 ? -1.408 4.562 9.82 1 96.75 95 ARG B CA 1
ATOM 1646 C C . ARG B 1 95 ? -2.873 4.445 9.414 1 96.75 95 ARG B C 1
ATOM 1648 O O . ARG B 1 95 ? -3.75 5.027 10.047 1 96.75 95 ARG B O 1
ATOM 1655 N N . TYR B 1 96 ? -3.135 3.705 8.266 1 97.75 96 TYR B N 1
ATOM 1656 C CA . TYR B 1 96 ? -4.543 3.564 7.918 1 97.75 96 TYR B CA 1
ATOM 1657 C C . TYR B 1 96 ? -4.91 2.102 7.699 1 97.75 96 TYR B C 1
ATOM 1659 O O . TYR B 1 96 ? -4.051 1.285 7.355 1 97.75 96 TYR B O 1
ATOM 1667 N N . PHE B 1 97 ? -6.098 1.769 7.91 1 97.94 97 PHE B N 1
ATOM 1668 C CA . PHE B 1 97 ? -6.766 0.498 7.645 1 97.94 97 PHE B CA 1
ATOM 1669 C C . PHE B 1 97 ? -7.852 0.667 6.59 1 97.94 97 PHE B C 1
ATOM 1671 O O . PHE B 1 97 ? -8.477 1.725 6.504 1 97.94 97 PHE B O 1
ATOM 1678 N N . THR B 1 98 ? -7.988 -0.407 5.809 1 97 98 THR B N 1
ATOM 1679 C CA . THR B 1 98 ? -8.992 -0.297 4.762 1 97 98 THR B CA 1
ATOM 1680 C C . THR B 1 98 ? -10.086 -1.354 4.941 1 97 98 THR B C 1
ATOM 1682 O O . THR B 1 98 ? -9.938 -2.264 5.758 1 97 98 THR B O 1
ATOM 1685 N N . LYS B 1 99 ? -11.172 -1.153 4.184 1 94.81 99 LYS B N 1
ATOM 1686 C CA . LYS B 1 99 ? -12.266 -2.117 4.195 1 94.81 99 LYS B CA 1
ATOM 1687 C C . LYS B 1 99 ? -11.789 -3.494 3.74 1 94.81 99 LYS B C 1
ATOM 1689 O O . LYS B 1 99 ? -12.273 -4.516 4.238 1 94.81 99 LYS B O 1
ATOM 1694 N N . LYS B 1 100 ? -10.812 -3.58 2.854 1 91.56 100 LYS B N 1
ATOM 1695 C CA . LYS B 1 100 ? -10.305 -4.844 2.326 1 91.56 100 LYS B CA 1
ATOM 1696 C C . LYS B 1 100 ? -9.281 -5.465 3.277 1 91.56 100 LYS B C 1
ATOM 1698 O O . LYS B 1 100 ? -8.758 -6.547 3.012 1 91.56 100 LYS B O 1
ATOM 1703 N 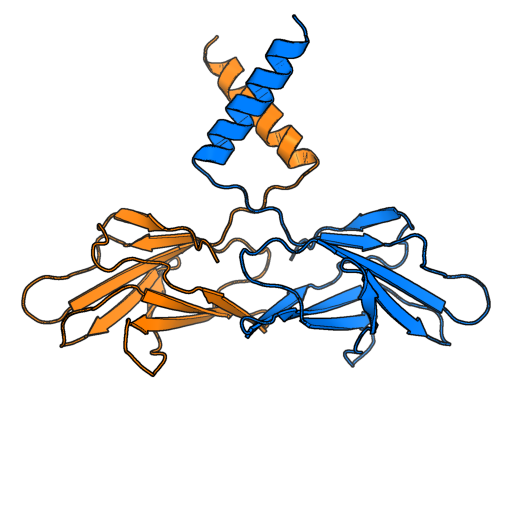N . GLY B 1 101 ? -8.984 -4.754 4.352 1 91.81 101 GLY B N 1
ATOM 1704 C CA . GLY B 1 101 ? -8.141 -5.352 5.367 1 91.81 101 GLY B CA 1
ATOM 1705 C C . GLY B 1 101 ? -6.676 -4.988 5.215 1 91.81 101 GLY B C 1
ATOM 1706 O O . GLY B 1 101 ? -5.805 -5.621 5.816 1 91.81 101 GLY B O 1
ATOM 1707 N N . MET B 1 102 ? -6.434 -3.969 4.445 1 95.69 102 MET B N 1
ATOM 1708 C CA . MET B 1 102 ? -5.051 -3.508 4.324 1 95.69 102 MET B CA 1
ATOM 1709 C C . MET B 1 102 ? -4.668 -2.625 5.504 1 95.69 102 MET B C 1
ATOM 1711 O O . MET B 1 102 ? -5.523 -1.969 6.098 1 95.69 102 MET B O 1
ATOM 1715 N N . LYS B 1 103 ? -3.438 -2.625 5.84 1 97.81 103 LYS B N 1
ATOM 1716 C CA . LYS B 1 103 ? -2.809 -1.751 6.828 1 97.81 103 LYS B CA 1
ATOM 1717 C C . LYS B 1 103 ? -1.537 -1.118 6.27 1 97.81 103 LYS B C 1
ATOM 1719 O O . LYS B 1 103 ? -0.625 -1.825 5.836 1 97.81 103 LYS B O 1
ATOM 1724 N N . ASN B 1 104 ? -1.456 0.149 6.371 1 95.88 104 ASN B N 1
ATOM 1725 C CA . ASN B 1 104 ? -0.271 0.861 5.906 1 95.88 104 ASN B CA 1
ATOM 1726 C C . ASN B 1 104 ? 0.211 1.881 6.934 1 95.88 104 ASN B C 1
ATOM 1728 O O . ASN B 1 104 ? -0.598 2.496 7.629 1 95.88 104 ASN B O 1
ATOM 1732 N N . VAL B 1 105 ? 1.506 2.014 7.047 1 95.5 105 VAL B N 1
ATOM 1733 C CA . VAL B 1 105 ? 2.148 2.928 7.984 1 95.5 105 VAL B CA 1
ATOM 1734 C C . VAL B 1 105 ? 3.127 3.83 7.234 1 95.5 105 VAL B C 1
ATOM 1736 O O . VAL B 1 105 ? 3.967 3.35 6.473 1 95.5 105 VAL B O 1
ATOM 1739 N N . TYR B 1 106 ? 2.99 5.168 7.41 1 94.12 106 TYR B N 1
ATOM 1740 C CA . TYR B 1 106 ? 3.9 6.137 6.809 1 94.12 106 TYR B CA 1
ATOM 1741 C C . TYR B 1 106 ? 4.504 7.051 7.867 1 94.12 106 TYR B C 1
ATOM 1743 O O . TYR B 1 106 ? 3.775 7.707 8.617 1 94.12 106 TYR B O 1
ATOM 1751 N N . ASP B 1 107 ? 5.844 7.156 7.824 1 93.19 107 ASP B N 1
ATOM 1752 C CA . ASP B 1 107 ? 6.539 7.977 8.812 1 93.19 107 ASP B CA 1
ATOM 1753 C C . ASP B 1 107 ? 6.902 9.344 8.234 1 93.19 107 ASP B C 1
ATOM 1755 O O . ASP B 1 107 ? 7.281 9.445 7.066 1 93.19 107 ASP B O 1
ATOM 1759 N N . ASN B 1 108 ? 6.773 10.32 9.086 1 94.31 108 ASN B N 1
ATOM 1760 C CA . ASN B 1 108 ? 7.25 11.664 8.781 1 94.31 108 ASN B CA 1
ATOM 1761 C C . ASN B 1 108 ? 6.633 12.203 7.496 1 94.31 108 ASN B C 1
ATOM 1763 O O . ASN B 1 108 ? 7.34 12.734 6.641 1 94.31 108 ASN B O 1
ATOM 1767 N N . VAL B 1 109 ? 5.316 12.078 7.453 1 95.88 109 VAL B N 1
ATOM 1768 C CA . VAL B 1 109 ? 4.605 12.453 6.234 1 95.88 109 VAL B CA 1
ATOM 1769 C C . VAL B 1 109 ? 4.441 13.969 6.176 1 95.88 109 VAL B C 1
ATOM 1771 O O . VAL B 1 109 ? 4.828 14.602 5.195 1 95.88 109 VAL B O 1
ATOM 1774 N N . ILE B 1 110 ? 3.871 14.523 7.254 1 97.44 110 ILE B N 1
ATOM 1775 C CA . ILE B 1 110 ? 3.672 15.961 7.328 1 97.44 110 ILE B CA 1
ATOM 1776 C C . ILE B 1 110 ? 4.688 16.578 8.297 1 97.44 110 ILE B C 1
ATOM 1778 O O . ILE B 1 110 ? 4.723 16.219 9.477 1 97.44 110 ILE B O 1
ATOM 1782 N N . PRO B 1 111 ? 5.434 17.516 7.859 1 97.19 111 PRO B N 1
ATOM 1783 C CA . PRO B 1 111 ? 6.445 18.109 8.734 1 97.19 111 PRO B CA 1
ATOM 1784 C C . PRO B 1 111 ? 5.844 19.062 9.766 1 97.19 111 PRO B C 1
ATOM 1786 O O . PRO B 1 111 ? 4.664 19.406 9.68 1 97.19 111 PRO B O 1
ATOM 1789 N N . ASP B 1 112 ? 6.688 19.391 10.727 1 95.25 112 ASP B N 1
ATOM 1790 C CA . ASP B 1 112 ? 6.258 20.328 11.766 1 95.25 112 ASP B CA 1
ATOM 1791 C C . ASP B 1 112 ? 5.867 21.672 11.172 1 95.25 112 ASP B C 1
ATOM 1793 O O . ASP B 1 112 ? 4.887 22.281 11.602 1 95.25 112 ASP B O 1
ATOM 1797 N N . ASN B 1 113 ? 6.547 22.203 10.219 1 95.19 113 ASN B N 1
ATOM 1798 C CA . ASN B 1 113 ? 6.309 23.516 9.617 1 95.19 113 ASN B CA 1
ATOM 1799 C C . ASN B 1 113 ? 5.414 23.406 8.383 1 95.19 113 ASN B C 1
ATOM 1801 O O . ASN B 1 113 ? 5.66 24.062 7.371 1 95.19 113 ASN B O 1
ATOM 1805 N N . TYR B 1 114 ? 4.508 22.562 8.469 1 96.19 114 TYR B N 1
ATOM 1806 C CA . TYR B 1 114 ? 3.615 22.359 7.336 1 96.19 114 TYR B CA 1
ATOM 1807 C C . TYR B 1 114 ? 2.838 23.625 7.02 1 96.19 114 TYR B C 1
ATOM 1809 O O . TYR B 1 114 ? 2.697 24.5 7.875 1 96.19 114 TYR B O 1
ATOM 1817 N N . THR B 1 115 ? 2.334 23.688 5.734 1 95.56 115 THR B N 1
ATOM 1818 C CA . THR B 1 115 ? 1.49 24.766 5.25 1 95.56 115 THR B CA 1
ATOM 1819 C C . THR B 1 115 ? 0.119 24.25 4.832 1 95.56 115 THR B C 1
ATOM 1821 O O . THR B 1 115 ? 0.019 23.219 4.172 1 95.56 115 THR B O 1
ATOM 1824 N N . ILE B 1 116 ? -0.908 25 5.234 1 95.81 116 ILE B N 1
ATOM 1825 C CA . ILE B 1 116 ? -2.271 24.641 4.859 1 95.81 116 ILE B CA 1
ATOM 1826 C C . ILE B 1 116 ? -2.426 24.703 3.342 1 95.81 116 ILE B C 1
ATOM 1828 O O . ILE B 1 116 ? -1.933 25.641 2.699 1 95.81 116 ILE B O 1
ATOM 1832 N N . GLY B 1 117 ? -2.971 23.734 2.752 1 96.62 117 GLY B N 1
ATOM 1833 C CA . GLY B 1 117 ? -3.176 23.656 1.313 1 96.62 117 GLY B CA 1
ATOM 1834 C C . GLY B 1 117 ? -2.129 22.828 0.601 1 96.62 117 GLY B C 1
ATOM 1835 O O . GLY B 1 117 ? -2.26 22.531 -0.591 1 96.62 117 GLY B O 1
ATOM 1836 N N . THR B 1 118 ? -1.102 22.344 1.348 1 96.44 118 THR B N 1
ATOM 1837 C CA . THR B 1 118 ? 0.006 21.625 0.737 1 96.44 118 THR B CA 1
ATOM 1838 C C . THR B 1 118 ? -0.249 20.109 0.768 1 96.44 118 THR B C 1
ATOM 1840 O O . THR B 1 118 ? -0.799 19.594 1.74 1 96.44 118 THR B O 1
ATOM 1843 N N . THR B 1 119 ? 0.178 19.469 -0.339 1 94.81 119 THR B N 1
ATOM 1844 C CA . THR B 1 119 ? 0.097 18.016 -0.444 1 94.81 119 THR B CA 1
ATOM 1845 C C . THR B 1 119 ? 1.453 17.375 -0.158 1 94.81 119 THR B C 1
ATOM 1847 O O . THR B 1 119 ? 2.467 17.781 -0.736 1 94.81 119 THR B O 1
ATOM 1850 N N . TYR B 1 120 ? 1.439 16.391 0.75 1 94.44 120 TYR B N 1
ATOM 1851 C CA . TYR B 1 120 ? 2.648 15.656 1.116 1 94.44 120 TYR B CA 1
ATOM 1852 C C . TYR B 1 120 ? 2.566 14.203 0.666 1 94.44 120 TYR B C 1
ATOM 1854 O O . TYR B 1 120 ? 1.552 13.531 0.883 1 94.44 120 TYR B O 1
ATOM 1862 N N . THR B 1 121 ? 3.633 13.711 0.001 1 90 121 THR B N 1
ATOM 1863 C CA . THR B 1 121 ? 3.76 12.32 -0.422 1 90 121 THR B CA 1
ATOM 1864 C C . THR B 1 121 ? 4.77 11.578 0.451 1 90 121 THR B C 1
ATOM 1866 O O . THR B 1 121 ? 5.902 12.031 0.615 1 90 121 THR B O 1
ATOM 1869 N N . PRO B 1 122 ? 4.23 10.406 1.028 1 89.38 122 PRO B N 1
ATOM 1870 C CA . PRO B 1 122 ? 5.18 9.656 1.856 1 89.38 122 PRO B CA 1
ATOM 1871 C C . PRO B 1 122 ? 6.465 9.305 1.11 1 89.38 122 PRO B C 1
ATOM 1873 O O . PRO B 1 122 ? 6.422 8.977 -0.078 1 89.38 122 PRO B O 1
ATOM 1876 N N . GLN B 1 123 ? 7.645 9.516 1.636 1 78.62 123 GLN B N 1
ATOM 1877 C CA . GLN B 1 123 ? 8.953 9.234 1.057 1 78.62 123 GLN B CA 1
ATOM 1878 C C . GLN B 1 123 ? 9.547 7.949 1.637 1 78.62 123 GLN B C 1
ATOM 1880 O O . GLN B 1 123 ? 10.695 7.609 1.358 1 78.62 123 GLN B O 1
ATOM 1885 N N . GLY B 1 124 ? 8.93 7.133 2.406 1 67.5 124 GLY B N 1
ATOM 1886 C CA . GLY B 1 124 ? 9.43 5.918 3.025 1 67.5 124 GLY B CA 1
ATOM 1887 C C . GLY B 1 124 ? 8.719 5.566 4.316 1 67.5 124 GLY B C 1
ATOM 1888 O O . GLY B 1 124 ? 7.977 6.383 4.867 1 67.5 124 GLY B O 1
#

pLDDT: mean 84.19, std 19.82, range [26.33, 98.75]

InterPro domains:
  IPR005453 Pollen allergen Lol p2 [PR01637] (54-69)
  IPR005453 Pollen allergen Lol p2 [PR01637] (76-87)
  IPR005453 Pollen allergen Lol p2 [PR01637] (90-98)
  IPR005453 Pollen allergen Lol p2 [PR01637] (101-117)
  IPR007117 Expansin, cellulose-binding-like domain [PF01357] (26-111)
  IPR007117 Expansin, cellulose-binding-like domain [PS50843] (41-122)
  IPR036749 Expansin, cellulose-binding-like domain superfamily [G3DSA:2.60.40.760] (24-123)
  IPR036749 Expansin, cellulose-binding-like domain superfamily [SSF49590] (25-121)

Radius of gyration: 21.35 Å; Cα contacts (8 Å, |Δi|>4): 543; chains: 2; bounding box: 33×64×58 Å

Nearest PDB structures (foldseek):
  1whp-assembly1_A  TM=9.479E-01  e=5.793E-11  Phleum pratense
  3ft9-assembly1_A  TM=9.333E-01  e=6.794E-11  Phleum pratense
  3ft1-assembly4_D  TM=9.112E-01  e=3.993E-11  Phleum pratense
  1n10-assembly2_B  TM=9.121E-01  e=3.014E-07  Phleum pratense
  2hcz-assembly1_X  TM=8.458E-01  e=2.809E-06  Zea mays